Protein AF-0000000081813069 (afdb_homodimer)

Organism: Hyalella azteca (NCBI:txid294128)

pLDDT: mean 90.03, std 10.93, range [48.56, 98.69]

Solvent-accessible surface area (backbone atoms only — not comparable to full-atom values): 11372 Å² total; per-residue (Å²): 112,67,66,60,51,57,44,68,69,38,82,51,37,44,74,77,51,82,71,56,92,45,31,42,32,30,35,56,64,80,55,93,56,35,47,63,49,43,53,52,49,51,52,54,48,46,69,69,60,81,46,82,69,45,52,37,57,58,96,89,44,49,33,40,36,40,72,50,44,37,85,74,52,47,69,62,58,56,50,48,49,49,49,52,50,51,50,52,49,53,54,52,52,53,54,54,59,67,72,100,113,68,65,60,52,54,44,67,69,38,82,51,37,43,72,77,50,84,71,56,94,44,31,42,32,31,36,56,64,80,55,91,56,34,48,62,49,44,53,51,48,50,52,55,47,47,69,68,60,83,48,82,69,47,51,36,55,58,96,88,42,48,33,39,35,40,73,49,44,36,87,75,53,47,69,61,59,57,50,50,49,48,49,52,50,52,51,53,50,52,54,50,53,52,52,53,59,66,73,100

Radius of gyration: 17.95 Å; Cα contacts (8 Å, |Δi|>4): 277; chains: 2; bounding box: 30×59×34 Å

Secondary structure (DSSP, 8-state):
-HHHHHHHH-TTEEESS--BTTEEEEEE-SSS-HHHHHHHHHHHHHHH-S---EEEEETTEEEEEEE--STTS-HHHHHHHHHHHHHHHHHHHHHHHHH-/-HHHHHHHH-TTEEESS--BTTEEEEEE-SSS-HHHHHHHHHHHHHHH-S---EEEEETTEEEEEEE---TTS-HHHHHHHHHHHHHHHHHHHHHHHHH-

Nearest PDB structures (foldseek):
  6khp-assembly1_B-2  TM=9.205E-01  e=1.537E-08  Oryza sativa Japonica Group
  2qma-assembly1_A  TM=8.536E-01  e=1.503E-06  Vibrio parahaemolyticus RIMD 2210633
  2qma-assembly1_B  TM=8.537E-01  e=2.393E-06  Vibrio parahaemolyticus RIMD 2210633
  4obv-assembly1_D  TM=8.859E-01  e=1.102E-05  Mediterraneibacter gnavus ATCC 29149
  5o5c-assembly1_B  TM=8.748E-01  e=3.261E-04  Erwinia amylovora CFBP1430

InterPro domains:
  IPR010977 Aromatic-L-amino-acid decarboxylase [PTHR11999] (1-95)
  IPR015422 Pyridoxal phosphate-dependent transferase, small domain [G3DSA:3.90.1150.10] (1-100)
  IPR015424 Pyridoxal phosphate-dependent transferase [SSF53383] (1-88)

Structure (mmCIF, N/CA/C/O backbone):
data_AF-0000000081813069-model_v1
#
loop_
_entity.id
_entity.type
_entity.pdbx_description
1 polymer 'Aromatic-L-amino-acid decarboxylase'
#
loop_
_atom_site.group_PDB
_atom_site.id
_atom_site.type_symbol
_atom_site.label_atom_id
_atom_site.label_alt_id
_atom_site.label_comp_id
_atom_site.label_asym_id
_atom_site.label_entity_id
_atom_site.label_seq_id
_atom_site.pdbx_PDB_ins_code
_atom_site.Cartn_x
_atom_site.Cartn_y
_atom_site.Cartn_z
_atom_site.occupancy
_atom_site.B_iso_or_equiv
_atom_site.auth_seq_id
_atom_site.auth_comp_id
_atom_site.auth_asym_id
_atom_site.auth_atom_id
_atom_site.pdbx_PDB_model_num
ATOM 1 N N . GLN A 1 1 ? 11.008 -5.418 8.453 1 61.5 1 GLN A N 1
ATOM 2 C CA . GLN A 1 1 ? 11.914 -6.559 8.469 1 61.5 1 GLN A CA 1
ATOM 3 C C . GLN A 1 1 ? 11.156 -7.863 8.688 1 61.5 1 GLN A C 1
ATOM 5 O O . GLN A 1 1 ? 11.383 -8.852 7.98 1 61.5 1 GLN A O 1
ATOM 10 N N . GLN A 1 2 ? 10.062 -7.805 9.375 1 81.5 2 GLN A N 1
ATOM 11 C CA . GLN A 1 2 ? 9.438 -9.055 9.797 1 81.5 2 GLN A CA 1
ATOM 12 C C . GLN A 1 2 ? 8.648 -9.688 8.656 1 81.5 2 GLN A C 1
ATOM 14 O O . GLN A 1 2 ? 8.781 -10.883 8.391 1 81.5 2 GLN A O 1
ATOM 19 N N . PHE A 1 3 ? 7.977 -8.922 7.789 1 91.75 3 PHE A N 1
ATOM 20 C CA . PHE A 1 3 ? 7.164 -9.5 6.723 1 91.75 3 PHE A CA 1
ATOM 21 C C . PHE A 1 3 ? 8.047 -10.086 5.629 1 91.75 3 PHE A C 1
ATOM 23 O O . PHE A 1 3 ? 7.789 -11.188 5.141 1 91.75 3 PHE A O 1
ATOM 30 N N . GLU A 1 4 ? 9.047 -9.391 5.332 1 93.44 4 GLU A N 1
ATOM 31 C CA . GLU A 1 4 ? 10.023 -9.859 4.352 1 93.44 4 GLU A CA 1
ATOM 32 C C . GLU A 1 4 ? 10.578 -11.227 4.742 1 93.44 4 GLU A C 1
ATOM 34 O O . GLU A 1 4 ? 10.734 -12.109 3.889 1 93.44 4 GLU A O 1
ATOM 39 N N . ALA A 1 5 ? 10.922 -11.375 5.953 1 93.19 5 ALA A N 1
ATOM 40 C CA . ALA A 1 5 ? 11.477 -12.633 6.453 1 93.19 5 ALA A CA 1
ATOM 41 C C . ALA A 1 5 ? 10.477 -13.773 6.301 1 93.19 5 ALA A C 1
ATOM 43 O O . ALA A 1 5 ? 10.852 -14.906 5.996 1 93.19 5 ALA A O 1
ATOM 44 N N . LEU A 1 6 ? 9.227 -13.484 6.523 1 94.31 6 LEU A N 1
ATOM 45 C CA . LEU A 1 6 ? 8.18 -14.492 6.367 1 94.31 6 LEU A CA 1
ATOM 46 C C . LEU A 1 6 ? 8.07 -14.945 4.918 1 94.31 6 LEU A C 1
ATOM 48 O O . LEU A 1 6 ? 7.938 -16.141 4.645 1 94.31 6 LEU A O 1
ATOM 52 N N . VAL A 1 7 ? 8.141 -14.055 4.008 1 96.88 7 VAL A N 1
ATOM 53 C CA . VAL A 1 7 ? 8.078 -14.383 2.588 1 96.88 7 VAL A CA 1
ATOM 54 C C . VAL A 1 7 ? 9.258 -15.281 2.219 1 96.88 7 VAL A C 1
ATOM 56 O O . VAL A 1 7 ? 9.078 -16.297 1.534 1 96.88 7 VAL A O 1
ATOM 59 N N . ARG A 1 8 ? 10.398 -14.945 2.719 1 96.75 8 ARG A N 1
ATOM 60 C CA . ARG A 1 8 ? 11.609 -15.68 2.389 1 96.75 8 ARG A CA 1
ATOM 61 C C . ARG A 1 8 ? 11.57 -17.094 2.955 1 96.75 8 ARG A C 1
ATOM 63 O O . ARG A 1 8 ? 12.133 -18.031 2.367 1 96.75 8 ARG A O 1
ATOM 70 N N . LYS A 1 9 ? 10.898 -17.25 3.969 1 96.81 9 LYS A N 1
ATOM 71 C CA . LYS A 1 9 ? 10.844 -18.531 4.656 1 96.81 9 LYS A CA 1
ATOM 72 C C . LYS A 1 9 ? 9.945 -19.516 3.914 1 96.81 9 LYS A C 1
ATOM 74 O O . LYS A 1 9 ? 10.062 -20.734 4.094 1 96.81 9 LYS A O 1
ATOM 79 N N . ASP A 1 10 ? 9.023 -19.062 3.191 1 97.88 10 ASP A N 1
ATOM 80 C CA . ASP A 1 10 ? 8.109 -19.922 2.443 1 97.88 10 ASP A CA 1
ATOM 81 C C . ASP A 1 10 ? 8.594 -20.109 1.008 1 97.88 10 ASP A C 1
ATOM 83 O O . ASP A 1 10 ? 8.547 -19.188 0.2 1 97.88 10 ASP A O 1
ATOM 87 N N . PRO A 1 11 ? 9.07 -21.312 0.668 1 97.62 11 PRO A N 1
ATOM 88 C CA . PRO A 1 11 ? 9.695 -21.562 -0.631 1 97.62 11 PRO A CA 1
ATOM 89 C C . PRO A 1 11 ? 8.727 -21.391 -1.799 1 97.62 11 PRO A C 1
ATOM 91 O O . PRO A 1 11 ? 9.156 -21.344 -2.957 1 97.62 11 PRO A O 1
ATOM 94 N N . ARG A 1 12 ? 7.43 -21.328 -1.627 1 98.06 12 ARG A N 1
ATOM 95 C CA . ARG A 1 12 ? 6.453 -21.125 -2.691 1 98.06 12 ARG A CA 1
ATOM 96 C C . ARG A 1 12 ? 6.504 -19.688 -3.213 1 98.06 12 ARG A C 1
ATOM 98 O O . ARG A 1 12 ? 6.027 -19.406 -4.316 1 98.06 12 ARG A O 1
ATOM 105 N N . PHE A 1 13 ? 7.059 -18.797 -2.336 1 98.69 13 PHE A N 1
ATOM 106 C CA . PHE A 1 13 ? 7.059 -17.359 -2.645 1 98.69 13 PHE A CA 1
ATOM 107 C C . PHE A 1 13 ? 8.469 -16.891 -2.982 1 98.69 13 PHE A C 1
ATOM 109 O O . PHE A 1 13 ? 9.453 -17.547 -2.648 1 98.69 13 PHE A O 1
ATOM 116 N N . GLU A 1 14 ? 8.594 -15.75 -3.664 1 98.31 14 GLU A N 1
ATOM 117 C CA . GLU A 1 14 ? 9.844 -15.031 -3.854 1 98.31 14 GLU A CA 1
ATOM 118 C C . GLU A 1 14 ? 9.641 -13.523 -3.74 1 98.31 14 GLU A C 1
ATOM 120 O O . GLU A 1 14 ? 8.555 -13.016 -4.031 1 98.31 14 GLU A O 1
ATOM 125 N N . LEU A 1 15 ? 10.68 -12.859 -3.311 1 97.81 15 LEU A N 1
ATOM 126 C CA . LEU A 1 15 ? 10.727 -11.406 -3.393 1 97.81 15 LEU A CA 1
ATOM 127 C C . LEU A 1 15 ? 11.086 -10.953 -4.805 1 97.81 15 LEU A C 1
ATOM 129 O O . LEU A 1 15 ? 12.023 -11.477 -5.41 1 97.81 15 LEU A O 1
ATOM 133 N N . VAL A 1 16 ? 10.32 -10.016 -5.32 1 96.75 16 VAL A N 1
ATOM 134 C CA . VAL A 1 16 ? 10.531 -9.578 -6.699 1 96.75 16 VAL A CA 1
ATOM 135 C C . VAL A 1 16 ? 11.453 -8.359 -6.715 1 96.75 16 VAL A C 1
ATOM 137 O O . VAL A 1 16 ? 12.172 -8.133 -7.691 1 96.75 16 VAL A O 1
ATOM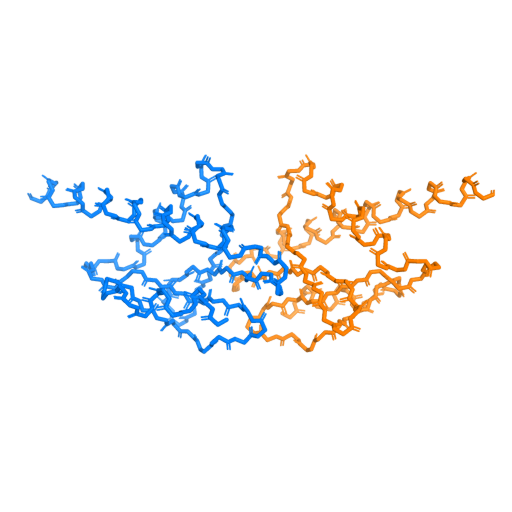 140 N N . CYS A 1 17 ? 11.438 -7.508 -5.648 1 94.25 17 CYS A N 1
ATOM 141 C CA . CYS A 1 17 ? 12.289 -6.336 -5.484 1 94.25 17 CYS A CA 1
ATOM 142 C C . CYS A 1 17 ? 12.812 -6.234 -4.055 1 94.25 17 CYS A C 1
ATOM 144 O O . CYS A 1 17 ? 12.25 -6.848 -3.143 1 94.25 17 CYS A O 1
ATOM 146 N N . PRO A 1 18 ? 14.008 -5.578 -3.9 1 93.31 18 PRO A N 1
ATOM 147 C CA . PRO A 1 18 ? 14.43 -5.336 -2.52 1 93.31 18 PRO A CA 1
ATOM 148 C C . PRO A 1 18 ? 13.391 -4.555 -1.717 1 93.31 18 PRO A C 1
ATOM 150 O O . PRO A 1 18 ? 12.688 -3.705 -2.27 1 93.31 18 PRO A O 1
ATOM 153 N N . THR A 1 19 ? 13.297 -4.871 -0.425 1 93.56 19 THR A N 1
ATOM 154 C CA . THR A 1 19 ? 12.367 -4.172 0.457 1 93.56 19 THR A CA 1
ATOM 155 C C . THR A 1 19 ? 12.914 -2.797 0.833 1 93.56 19 THR A C 1
ATOM 157 O O . THR A 1 19 ? 14 -2.686 1.403 1 93.56 19 THR A O 1
ATOM 160 N N . VAL A 1 20 ? 12.211 -1.754 0.427 1 91.06 20 VAL A N 1
ATOM 161 C CA . VAL A 1 20 ? 12.555 -0.374 0.753 1 91.06 20 VAL A CA 1
ATOM 162 C C . VAL A 1 20 ? 11.383 0.3 1.456 1 91.06 20 VAL A C 1
ATOM 164 O O . VAL A 1 20 ? 10.234 0.202 1.002 1 91.06 20 VAL A O 1
ATOM 167 N N . LEU A 1 21 ? 11.609 0.991 2.629 1 90 21 LEU A N 1
ATOM 168 C CA . LEU A 1 21 ? 10.609 1.729 3.391 1 90 21 LEU A CA 1
ATOM 169 C C . LEU A 1 21 ? 9.438 0.827 3.768 1 90 21 LEU A C 1
ATOM 171 O O . LEU A 1 21 ? 8.289 1.261 3.748 1 90 21 LEU A O 1
ATOM 175 N N . GLY A 1 22 ? 9.742 -0.454 3.922 1 90.44 22 GLY A N 1
ATOM 176 C CA . GLY A 1 22 ? 8.727 -1.389 4.383 1 90.44 22 GLY A CA 1
ATOM 177 C C . GLY A 1 22 ? 7.805 -1.863 3.275 1 90.44 22 GLY A C 1
ATOM 178 O O . GLY A 1 22 ? 6.816 -2.551 3.537 1 90.44 22 GLY A O 1
ATOM 179 N N . LEU A 1 23 ? 8.039 -1.502 2.072 1 93.81 23 LEU A N 1
ATOM 180 C CA . LEU A 1 23 ? 7.277 -2.025 0.946 1 93.81 23 LEU A CA 1
ATOM 181 C C . LEU A 1 23 ? 7.809 -3.391 0.52 1 93.81 23 LEU A C 1
ATOM 183 O O . LEU A 1 23 ? 8.945 -3.506 0.061 1 93.81 23 LEU A O 1
ATOM 187 N N . VAL A 1 24 ? 7 -4.383 0.681 1 94.94 24 VAL A N 1
ATOM 188 C CA . VAL A 1 24 ? 7.395 -5.738 0.309 1 94.94 24 VAL A CA 1
ATOM 189 C C . VAL A 1 24 ? 6.715 -6.133 -1.002 1 94.94 24 VAL A C 1
ATOM 191 O O . VAL A 1 24 ? 5.492 -6.051 -1.124 1 94.94 24 VAL A O 1
ATOM 194 N N . CYS A 1 25 ? 7.5 -6.484 -1.987 1 96.25 25 CYS A N 1
ATOM 195 C CA . CYS A 1 25 ? 7.039 -6.945 -3.293 1 96.25 25 CYS A CA 1
ATOM 196 C C . CYS A 1 25 ? 7.305 -8.438 -3.475 1 96.25 25 CYS A C 1
ATOM 198 O O . CYS A 1 25 ? 8.461 -8.867 -3.447 1 96.25 25 CYS A O 1
ATOM 200 N N . PHE A 1 26 ? 6.281 -9.211 -3.717 1 98.19 26 PHE A N 1
ATOM 201 C CA . PHE A 1 26 ? 6.457 -10.656 -3.711 1 98.19 26 PHE A CA 1
ATOM 202 C C . PHE A 1 26 ? 5.434 -11.328 -4.617 1 98.19 26 PHE A C 1
ATOM 204 O O . PHE A 1 26 ? 4.473 -10.695 -5.059 1 98.19 26 PHE A O 1
ATOM 211 N N . ARG A 1 27 ? 5.688 -12.594 -4.957 1 98.5 27 ARG A N 1
ATOM 212 C CA . ARG A 1 27 ? 4.754 -13.398 -5.738 1 98.5 27 ARG A CA 1
ATOM 213 C C . ARG A 1 27 ? 4.957 -14.883 -5.469 1 98.5 27 ARG A C 1
ATOM 215 O O . ARG A 1 27 ? 5.984 -15.289 -4.918 1 98.5 27 ARG A O 1
ATOM 222 N N . VAL A 1 28 ? 3.904 -15.594 -5.781 1 98.69 28 VAL A N 1
ATOM 223 C CA . VAL A 1 28 ? 4.02 -17.047 -5.801 1 98.69 28 VAL A CA 1
ATOM 224 C C . VAL A 1 28 ? 4.777 -17.5 -7.051 1 98.69 28 VAL A C 1
ATOM 226 O O . VAL A 1 28 ? 4.488 -17.031 -8.156 1 98.69 28 VAL A O 1
ATOM 229 N N . LYS A 1 29 ? 5.758 -18.438 -6.941 1 97.12 29 LYS A N 1
ATOM 230 C CA . LYS A 1 29 ? 6.621 -18.781 -8.07 1 97.12 29 LYS A CA 1
ATOM 231 C C . LYS A 1 29 ? 6.562 -20.281 -8.367 1 97.12 29 LYS A C 1
ATOM 233 O O . LYS A 1 29 ? 7.281 -20.766 -9.242 1 97.12 29 LYS A O 1
ATOM 238 N N . VAL A 1 30 ? 5.812 -21.062 -7.754 1 92.88 30 VAL A N 1
ATOM 239 C CA . VAL A 1 30 ? 5.883 -22.516 -7.863 1 92.88 30 VAL A CA 1
ATOM 240 C C . VAL A 1 30 ? 4.77 -23.016 -8.773 1 92.88 30 VAL A C 1
ATOM 242 O O . VAL A 1 30 ? 4.289 -24.141 -8.617 1 92.88 30 VAL A O 1
ATOM 245 N N . VAL A 1 31 ? 4.258 -22.234 -9.68 1 93.06 31 VAL A N 1
ATOM 246 C CA . VAL A 1 31 ? 3.154 -22.609 -10.562 1 93.06 31 VAL A CA 1
ATOM 247 C C . VAL A 1 31 ? 3.551 -22.359 -12.016 1 93.06 31 VAL A C 1
ATOM 249 O O . VAL A 1 31 ? 4.543 -21.672 -12.289 1 93.06 31 VAL A O 1
ATOM 252 N N . ARG A 1 32 ? 2.832 -22.969 -12.922 1 91.5 32 ARG A N 1
ATOM 253 C CA . ARG A 1 32 ? 3.137 -22.859 -14.344 1 91.5 32 ARG A CA 1
ATOM 254 C C . ARG A 1 32 ? 2.938 -21.438 -14.836 1 91.5 32 ARG A C 1
ATOM 256 O O . ARG A 1 32 ? 3.842 -20.844 -15.43 1 91.5 32 ARG A O 1
ATOM 263 N N . ASP A 1 33 ? 1.791 -20.844 -14.641 1 96.12 33 ASP A N 1
ATOM 264 C CA . ASP A 1 33 ? 1.489 -19.453 -14.992 1 96.12 33 ASP A CA 1
ATOM 265 C C . ASP A 1 33 ? 1.448 -18.562 -13.758 1 96.12 33 ASP A C 1
ATOM 267 O O . ASP A 1 33 ? 0.38 -18.328 -13.188 1 96.12 33 ASP A O 1
ATOM 271 N N . GLU A 1 34 ? 2.627 -18.047 -13.508 1 97.56 34 GLU A N 1
ATOM 272 C CA . GLU A 1 34 ? 2.789 -17.266 -12.273 1 97.56 34 GLU A CA 1
ATOM 273 C C . GLU A 1 34 ? 1.963 -15.992 -12.312 1 97.56 34 GLU A C 1
ATOM 275 O O . GLU A 1 34 ? 1.348 -15.609 -11.312 1 97.56 34 GLU A O 1
ATOM 280 N N . ASN A 1 35 ? 1.935 -15.32 -13.422 1 97.38 35 ASN A N 1
ATOM 281 C CA . ASN A 1 35 ? 1.168 -14.086 -13.523 1 97.38 35 ASN A CA 1
ATOM 282 C C . ASN A 1 35 ? -0.321 -14.328 -13.297 1 97.38 35 ASN A C 1
ATOM 284 O O . ASN A 1 35 ? -0.957 -13.617 -12.516 1 97.38 35 ASN A O 1
ATOM 288 N N . ALA A 1 36 ? -0.865 -15.312 -13.938 1 97.06 36 ALA A N 1
ATOM 289 C CA . ALA A 1 36 ? -2.285 -15.625 -13.797 1 97.06 36 ALA A CA 1
ATOM 290 C C . ALA A 1 36 ? -2.621 -16.031 -12.367 1 97.06 36 ALA A C 1
ATOM 292 O O . ALA A 1 36 ? -3.648 -15.617 -11.82 1 97.06 36 ALA A O 1
ATOM 293 N N . PHE A 1 37 ? -1.786 -16.844 -11.797 1 98.06 37 PHE A N 1
ATOM 294 C CA . PHE A 1 37 ? -2.035 -17.297 -10.43 1 98.06 37 PHE A CA 1
ATOM 295 C C . PHE A 1 37 ? -2.049 -16.109 -9.469 1 98.06 37 PHE A C 1
ATOM 297 O O . PHE A 1 37 ? -2.963 -15.984 -8.648 1 98.06 37 PHE A O 1
ATOM 304 N N . ASN A 1 38 ? -1.05 -15.297 -9.508 1 98.12 38 ASN A N 1
ATOM 305 C CA . ASN A 1 38 ? -0.94 -14.18 -8.586 1 98.12 38 ASN A CA 1
ATOM 306 C C . ASN A 1 38 ? -2.057 -13.164 -8.797 1 98.12 38 ASN A C 1
ATOM 308 O O . ASN A 1 38 ? -2.506 -12.516 -7.852 1 98.12 38 ASN A O 1
ATOM 312 N N . LYS A 1 39 ? -2.525 -12.992 -10.008 1 96.5 39 LYS A N 1
ATOM 313 C CA . LYS A 1 39 ? -3.701 -12.172 -10.266 1 96.5 39 LYS A CA 1
ATOM 314 C C . LYS A 1 39 ? -4.926 -12.711 -9.531 1 96.5 39 LYS A C 1
ATOM 316 O O . LYS A 1 39 ? -5.648 -11.953 -8.883 1 96.5 39 LYS A O 1
ATOM 321 N N . ARG A 1 40 ? -5.145 -13.977 -9.625 1 97.06 40 ARG A N 1
ATOM 322 C CA . ARG A 1 40 ? -6.27 -14.602 -8.938 1 97.06 40 ARG A CA 1
ATOM 323 C C . ARG A 1 40 ? -6.098 -14.523 -7.43 1 97.06 40 ARG A C 1
ATOM 325 O O . ARG A 1 40 ? -7.07 -14.328 -6.699 1 97.06 40 ARG A O 1
ATOM 332 N N . LEU A 1 41 ? -4.867 -14.766 -7.008 1 97.75 41 LEU A N 1
ATOM 333 C CA . LEU A 1 41 ? -4.574 -14.68 -5.582 1 97.75 41 LEU A CA 1
ATOM 334 C C . LEU A 1 41 ? -4.957 -13.312 -5.027 1 97.75 41 LEU A C 1
ATOM 336 O O . LEU A 1 41 ? -5.609 -13.219 -3.986 1 97.75 41 LEU A O 1
ATOM 340 N N . LEU A 1 42 ? -4.559 -12.242 -5.711 1 95.88 42 LEU A N 1
ATOM 341 C CA . LEU A 1 42 ? -4.906 -10.883 -5.293 1 95.88 42 LEU A CA 1
ATOM 342 C C . LEU A 1 42 ? -6.418 -10.711 -5.207 1 95.88 42 LEU A C 1
ATOM 344 O O . LEU A 1 42 ? -6.93 -10.156 -4.234 1 95.88 42 LEU A O 1
ATOM 348 N N . GLN A 1 43 ? -7.074 -11.156 -6.207 1 95.31 43 GLN A N 1
ATOM 349 C CA . GLN A 1 43 ? -8.531 -11.039 -6.242 1 95.31 43 GLN A CA 1
ATOM 350 C C . GLN A 1 43 ? -9.164 -11.727 -5.039 1 95.31 43 GLN A C 1
ATOM 352 O O . GLN A 1 43 ? -10.062 -11.172 -4.402 1 95.31 43 GLN A O 1
ATOM 357 N N . ARG A 1 44 ? -8.75 -12.867 -4.797 1 95.81 44 ARG A N 1
ATOM 358 C CA . ARG A 1 44 ? -9.305 -13.633 -3.686 1 95.81 44 ARG A CA 1
ATOM 359 C C . ARG A 1 44 ? -8.992 -12.961 -2.35 1 95.81 44 ARG A C 1
ATOM 361 O O . ARG A 1 44 ? -9.859 -12.859 -1.483 1 95.81 44 ARG A O 1
ATOM 368 N N . LEU A 1 45 ? -7.766 -12.539 -2.146 1 94.81 45 LEU A N 1
ATOM 369 C CA . LEU A 1 45 ? -7.348 -11.891 -0.907 1 94.81 45 LEU A CA 1
ATOM 370 C C . LEU A 1 45 ? -8.148 -10.617 -0.657 1 94.81 45 LEU A C 1
ATOM 372 O O . LEU A 1 45 ? -8.578 -10.359 0.47 1 94.81 45 LEU A O 1
ATOM 376 N N . ASN A 1 46 ? -8.375 -9.781 -1.722 1 89.44 46 ASN A N 1
ATOM 377 C CA . ASN A 1 46 ? -9.07 -8.508 -1.584 1 89.44 46 ASN A CA 1
ATOM 378 C C . ASN A 1 46 ? -10.578 -8.695 -1.425 1 89.44 46 ASN A C 1
ATOM 380 O O . ASN A 1 46 ? -11.25 -7.863 -0.82 1 89.44 46 ASN A O 1
ATOM 384 N N . LYS A 1 47 ? -11.109 -9.711 -1.891 1 88.81 47 LYS A N 1
ATOM 385 C CA . LYS A 1 47 ? -12.523 -10.023 -1.73 1 88.81 47 LYS A CA 1
ATOM 386 C C . LYS A 1 47 ? -12.852 -10.383 -0.284 1 88.81 47 LYS A C 1
ATOM 388 O O . LYS A 1 47 ? -13.922 -10.047 0.221 1 88.81 47 LYS A O 1
ATOM 393 N N . ASP A 1 48 ? -11.961 -11.023 0.324 1 82.62 48 ASP A N 1
ATOM 394 C CA . ASP A 1 48 ? -12.164 -11.438 1.708 1 82.62 48 ASP A CA 1
ATOM 395 C C . ASP A 1 48 ? -12.156 -10.234 2.65 1 82.62 48 ASP A C 1
ATOM 397 O O . ASP A 1 48 ? -12.719 -10.289 3.744 1 82.62 48 ASP A O 1
ATOM 401 N N . GLY A 1 49 ? -11.508 -9.203 2.307 1 76.56 49 GLY A N 1
ATOM 402 C CA . GLY A 1 49 ? -11.625 -7.914 2.975 1 76.56 49 GLY A CA 1
ATOM 403 C C . GLY A 1 49 ? -10.75 -7.801 4.207 1 76.56 49 GLY A C 1
ATOM 404 O O . GLY A 1 49 ? -10.688 -6.742 4.84 1 76.56 49 GLY A O 1
ATOM 405 N N . ASP A 1 50 ? -10.031 -8.844 4.609 1 80.06 50 ASP A N 1
ATOM 406 C CA . ASP A 1 50 ? -9.227 -8.828 5.828 1 80.06 50 ASP A CA 1
ATOM 407 C C . ASP A 1 50 ? -7.941 -8.031 5.629 1 80.06 50 ASP A C 1
ATOM 409 O O . ASP A 1 50 ? -7.438 -7.406 6.566 1 80.06 50 ASP A O 1
ATOM 413 N N . ILE A 1 51 ? -7.43 -8.141 4.391 1 85.94 51 ILE A N 1
ATOM 414 C CA . ILE A 1 51 ? -6.207 -7.406 4.059 1 85.94 51 ILE A CA 1
ATOM 415 C C . ILE A 1 51 ? -6.359 -6.742 2.691 1 85.94 51 ILE A C 1
ATOM 417 O O . ILE A 1 51 ? -7.211 -7.141 1.891 1 85.94 51 ILE A O 1
ATOM 421 N N . HIS A 1 52 ? -5.668 -5.652 2.535 1 83.94 52 HIS A N 1
ATOM 422 C CA . HIS A 1 52 ? -5.66 -4.977 1.241 1 83.94 52 HIS A CA 1
ATOM 423 C C . HIS A 1 52 ? -4.258 -4.949 0.644 1 83.94 52 HIS A C 1
ATOM 425 O O . HIS A 1 52 ? -3.311 -4.5 1.293 1 83.94 52 HIS A O 1
ATOM 431 N N . LEU A 1 53 ? -4.145 -5.543 -0.489 1 91.5 53 LEU A N 1
ATOM 432 C CA . LEU A 1 53 ? -2.898 -5.535 -1.244 1 91.5 53 LEU A CA 1
ATOM 433 C C . LEU A 1 53 ? -3.088 -4.867 -2.602 1 91.5 53 LEU A C 1
ATOM 435 O O . LEU A 1 53 ? -4.211 -4.766 -3.098 1 91.5 53 LEU A O 1
ATOM 439 N N . VAL A 1 54 ? -2.018 -4.379 -3.139 1 89.38 54 VAL A N 1
ATOM 440 C CA . VAL A 1 54 ? -2.035 -3.871 -4.508 1 89.38 54 VAL A CA 1
ATOM 441 C C . VAL A 1 54 ? -1.049 -4.66 -5.363 1 89.38 54 VAL A C 1
ATOM 443 O O . VAL A 1 54 ? -0.214 -5.402 -4.836 1 89.38 54 VAL A O 1
ATOM 446 N N . ALA A 1 55 ? -1.232 -4.633 -6.613 1 93.31 55 ALA A N 1
ATOM 447 C CA . ALA A 1 55 ? -0.329 -5.32 -7.531 1 93.31 55 ALA A CA 1
ATOM 448 C C . ALA A 1 55 ? 0.415 -4.328 -8.422 1 93.31 55 ALA A C 1
ATOM 450 O O . ALA A 1 55 ? 0.063 -3.146 -8.469 1 93.31 55 ALA A O 1
ATOM 451 N N . SER A 1 56 ? 1.513 -4.848 -8.961 1 91.5 56 SER A N 1
ATOM 452 C CA . SER A 1 56 ? 2.234 -4.16 -10.031 1 91.5 56 SER A CA 1
ATOM 453 C C . SER A 1 56 ? 2.752 -5.145 -11.07 1 91.5 56 SER A C 1
ATOM 455 O O . SER A 1 56 ? 2.721 -6.359 -10.859 1 91.5 56 SER A O 1
ATOM 457 N N . GLU A 1 57 ? 2.984 -4.609 -12.234 1 92.06 57 GLU A N 1
ATOM 458 C CA . GLU A 1 57 ? 3.607 -5.398 -13.297 1 92.06 57 GLU A CA 1
ATOM 459 C C . GLU A 1 57 ? 4.809 -4.672 -13.898 1 92.06 57 GLU A C 1
ATOM 461 O O . GLU A 1 57 ? 4.699 -3.512 -14.297 1 92.06 57 GLU A O 1
ATOM 466 N N . ALA A 1 58 ? 5.945 -5.359 -13.82 1 88.19 58 ALA A N 1
ATOM 467 C CA . ALA A 1 58 ? 7.176 -4.828 -14.391 1 88.19 58 ALA A CA 1
ATOM 468 C C . ALA A 1 58 ? 7.898 -5.887 -15.219 1 88.19 58 ALA A C 1
ATOM 470 O O . ALA A 1 58 ? 8.141 -6.996 -14.742 1 88.19 58 ALA A O 1
ATOM 471 N N . ARG A 1 59 ? 8.18 -5.496 -16.5 1 90.56 59 ARG A N 1
ATOM 472 C CA . ARG A 1 59 ? 8.898 -6.387 -17.406 1 90.56 59 ARG A CA 1
ATOM 473 C C . ARG A 1 59 ? 8.188 -7.727 -17.531 1 90.56 59 ARG A C 1
ATOM 475 O O . ARG A 1 59 ? 8.812 -8.781 -17.438 1 90.56 59 ARG A O 1
ATOM 482 N N . GLY A 1 60 ? 6.867 -7.664 -17.562 1 92.19 60 GLY A N 1
ATOM 483 C CA . GLY A 1 60 ? 6.051 -8.844 -17.781 1 92.19 60 GLY A CA 1
ATOM 484 C C . GLY A 1 60 ? 5.848 -9.672 -16.516 1 92.19 60 GLY A C 1
ATOM 485 O O . GLY A 1 60 ? 5.211 -10.727 -16.562 1 92.19 60 GLY A O 1
ATOM 486 N N . VAL A 1 61 ? 6.371 -9.227 -15.398 1 94.56 61 VAL A N 1
ATOM 487 C CA . VAL A 1 61 ? 6.25 -9.969 -14.148 1 94.56 61 VAL A CA 1
ATOM 488 C C . VAL A 1 61 ? 5.191 -9.312 -13.266 1 94.56 61 VAL A C 1
ATOM 490 O O . VAL A 1 61 ? 5.316 -8.141 -12.898 1 94.56 61 VAL A O 1
ATOM 493 N N . TYR A 1 62 ? 4.082 -10.062 -12.977 1 95.81 62 TYR A N 1
ATOM 494 C CA . TYR A 1 62 ? 3.014 -9.625 -12.086 1 95.81 62 TYR A CA 1
ATOM 495 C C . TYR A 1 62 ? 3.32 -10 -10.641 1 95.81 62 TYR A C 1
ATOM 497 O O . TYR A 1 62 ? 3.664 -11.148 -10.352 1 95.81 62 TYR A O 1
ATOM 505 N N . PHE A 1 63 ? 3.236 -9.039 -9.711 1 96.81 63 PHE A N 1
ATOM 506 C CA . PHE A 1 63 ? 3.566 -9.32 -8.32 1 96.81 63 PHE A CA 1
ATOM 507 C C . PHE A 1 63 ? 2.719 -8.477 -7.375 1 96.81 63 PHE A C 1
ATOM 509 O O . PHE A 1 63 ? 2.094 -7.504 -7.801 1 96.81 63 PHE A O 1
ATOM 516 N N . LEU A 1 64 ? 2.607 -8.922 -6.113 1 96.19 64 LEU A N 1
ATOM 517 C CA . LEU A 1 64 ? 1.825 -8.281 -5.062 1 96.19 64 LEU A CA 1
ATOM 518 C C . LEU A 1 64 ? 2.689 -7.328 -4.246 1 96.19 64 LEU A C 1
ATOM 520 O O . LEU A 1 64 ? 3.891 -7.559 -4.078 1 96.19 64 LEU A O 1
ATOM 524 N N . ARG A 1 65 ? 2.059 -6.316 -3.797 1 94.12 65 ARG A N 1
ATOM 525 C CA . ARG A 1 65 ? 2.752 -5.316 -2.99 1 94.12 65 ARG A CA 1
ATOM 526 C C . ARG A 1 65 ? 1.999 -5.039 -1.694 1 94.12 65 ARG A C 1
ATOM 528 O O . ARG A 1 65 ? 0.773 -4.906 -1.698 1 94.12 65 ARG A O 1
ATOM 535 N N . VAL A 1 66 ? 2.754 -4.922 -0.611 1 93.12 66 VAL A N 1
ATOM 536 C CA . VAL A 1 66 ? 2.18 -4.539 0.674 1 93.12 66 VAL A CA 1
ATOM 537 C C . VAL A 1 66 ? 3.117 -3.568 1.391 1 93.12 66 VAL A C 1
ATOM 539 O O . VAL A 1 66 ? 4.324 -3.811 1.474 1 93.12 66 VAL A O 1
ATOM 542 N N . ALA A 1 67 ? 2.598 -2.43 1.684 1 90.62 67 ALA A N 1
ATOM 543 C CA . ALA A 1 67 ? 3.346 -1.494 2.52 1 90.62 67 ALA A CA 1
ATOM 544 C C . ALA A 1 67 ? 3.164 -1.814 4 1 90.62 67 ALA A C 1
ATOM 546 O O . ALA A 1 67 ? 2.08 -1.615 4.555 1 90.62 67 ALA A O 1
ATOM 547 N N . VAL A 1 68 ? 4.199 -2.367 4.602 1 84.5 68 VAL A N 1
ATOM 548 C CA . VAL A 1 68 ? 4.125 -2.756 6.004 1 84.5 68 VAL A CA 1
ATOM 549 C C . VAL A 1 68 ? 4.48 -1.564 6.891 1 84.5 68 VAL A C 1
ATOM 551 O O . VAL A 1 68 ? 5.477 -0.878 6.648 1 84.5 68 VAL A O 1
ATOM 554 N N . CYS A 1 69 ? 3.447 -1.101 7.598 1 69.56 69 CYS A N 1
ATOM 555 C CA . CYS A 1 69 ? 3.498 0.079 8.453 1 69.56 69 CYS A CA 1
ATOM 556 C C . CYS A 1 69 ? 4.586 -0.062 9.516 1 69.56 69 CYS A C 1
ATOM 558 O O . CYS A 1 69 ? 5.008 -1.175 9.828 1 69.56 69 CYS A O 1
ATOM 560 N N . SER A 1 70 ? 5.258 1.168 9.82 1 57.38 70 SER A N 1
ATOM 561 C CA . SER A 1 70 ? 6.316 1.237 10.828 1 57.38 70 SER A CA 1
ATOM 562 C C . SER A 1 70 ? 6.012 0.333 12.016 1 57.38 70 SER A C 1
ATOM 564 O O . SER A 1 70 ? 4.918 -0.227 12.109 1 57.38 70 SER A O 1
ATOM 566 N N . ARG A 1 71 ? 6.867 0.441 12.992 1 48.75 71 ARG A N 1
ATOM 567 C CA . ARG A 1 71 ? 7.078 -0.286 14.242 1 48.75 71 ARG A CA 1
ATOM 568 C C . ARG A 1 71 ? 5.758 -0.565 14.945 1 48.75 71 ARG A C 1
ATOM 570 O O . ARG A 1 71 ? 5.668 -1.469 15.781 1 48.75 71 ARG A O 1
ATOM 577 N N . PHE A 1 72 ? 4.805 0.354 14.664 1 48.78 72 PHE A N 1
ATOM 578 C CA . PHE A 1 72 ? 3.664 0.117 15.547 1 48.78 72 PHE A CA 1
ATOM 579 C C . PHE A 1 72 ? 2.666 -0.831 14.891 1 48.78 72 PHE A C 1
ATOM 581 O O . PHE A 1 72 ? 1.62 -1.134 15.469 1 48.78 72 PHE A O 1
ATOM 588 N N . THR A 1 73 ? 2.893 -1.055 13.539 1 55.91 73 THR A N 1
ATOM 589 C CA . THR A 1 73 ? 2.031 -2.17 13.172 1 55.91 73 THR A CA 1
ATOM 590 C C . THR A 1 73 ? 2.35 -3.404 14.008 1 55.91 73 THR A C 1
ATOM 592 O O . THR A 1 73 ? 3.492 -3.863 14.039 1 55.91 73 THR A O 1
ATOM 595 N N . GLU A 1 74 ? 1.437 -3.641 14.922 1 61.38 74 GLU A N 1
ATOM 596 C CA . GLU A 1 74 ? 1.629 -4.766 15.828 1 61.38 74 GLU A CA 1
ATOM 597 C C . GLU A 1 74 ? 1.984 -6.039 15.07 1 61.38 74 GLU A C 1
ATOM 599 O O . GLU A 1 74 ? 1.42 -6.312 14.008 1 61.38 74 GLU A O 1
ATOM 604 N N . SER A 1 75 ? 3.139 -6.504 15.391 1 71.75 75 SER A N 1
ATOM 605 C CA . SER A 1 75 ? 3.588 -7.812 14.93 1 71.75 75 SER A CA 1
ATOM 606 C C . SER A 1 75 ? 2.408 -8.742 14.672 1 71.75 75 SER A C 1
ATOM 608 O O . SER A 1 75 ? 2.412 -9.516 13.711 1 71.75 75 SER A O 1
ATOM 610 N N . GLU A 1 76 ? 1.382 -8.477 15.305 1 78.94 76 GLU A N 1
ATOM 611 C CA . GLU A 1 76 ? 0.226 -9.359 15.188 1 78.94 76 GLU A CA 1
ATOM 612 C C . GLU A 1 76 ? -0.521 -9.125 13.883 1 78.94 76 GLU A C 1
ATOM 614 O O . GLU A 1 76 ? -0.991 -10.078 13.25 1 78.94 76 GLU A O 1
ATOM 619 N N . ASP A 1 77 ? -0.596 -7.879 13.414 1 81.5 77 ASP A N 1
ATOM 620 C CA . ASP A 1 77 ? -1.292 -7.562 12.172 1 81.5 77 ASP A CA 1
ATOM 621 C C . ASP A 1 77 ? -0.524 -8.094 10.961 1 81.5 77 ASP A C 1
ATOM 623 O O . ASP A 1 77 ? -1.124 -8.617 10.023 1 81.5 77 ASP A O 1
ATOM 627 N N . MET A 1 78 ? 0.766 -7.984 11.086 1 85.56 78 MET A N 1
ATOM 628 C CA . MET A 1 78 ? 1.608 -8.477 10 1 85.56 78 MET A CA 1
ATOM 629 C C . MET A 1 78 ? 1.52 -9.992 9.891 1 85.56 78 MET A C 1
ATOM 631 O O . MET A 1 78 ? 1.441 -10.531 8.781 1 85.56 78 MET A O 1
ATOM 635 N N . GLU A 1 79 ? 1.564 -10.586 11.039 1 88 79 GLU A N 1
ATOM 636 C CA . GLU A 1 79 ? 1.47 -12.047 11.062 1 88 79 GLU A CA 1
ATOM 637 C C . GLU A 1 79 ? 0.111 -12.516 10.555 1 88 79 GLU A C 1
ATOM 639 O O . GLU A 1 79 ? 0.026 -13.508 9.828 1 88 79 GLU A O 1
ATOM 644 N N . PHE A 1 80 ? -0.877 -11.797 10.945 1 89.88 80 PHE A N 1
ATOM 645 C CA . PHE A 1 80 ? -2.219 -12.133 10.484 1 89.88 80 PHE A CA 1
ATOM 646 C C . PHE A 1 80 ? -2.314 -12 8.969 1 89.88 80 PHE A C 1
ATOM 648 O O . PHE A 1 80 ? -2.855 -12.883 8.297 1 89.88 80 PHE A O 1
ATOM 655 N N . ALA A 1 81 ? -1.786 -10.914 8.453 1 91.38 81 ALA A N 1
ATOM 656 C CA . ALA A 1 81 ? -1.811 -10.695 7.012 1 91.38 81 ALA A CA 1
ATOM 657 C C . ALA A 1 81 ? -1.068 -11.805 6.27 1 91.38 81 ALA A C 1
ATOM 659 O O . ALA A 1 81 ? -1.577 -12.352 5.289 1 91.38 81 ALA A O 1
ATOM 660 N N . TRP A 1 82 ? 0.069 -12.156 6.82 1 94.5 82 TRP A N 1
ATOM 661 C CA . TRP A 1 82 ? 0.865 -13.188 6.172 1 94.5 82 TRP A CA 1
ATOM 662 C C . TRP A 1 82 ? 0.157 -14.539 6.234 1 94.5 82 TRP A C 1
ATOM 664 O O . TRP A 1 82 ? 0.116 -15.273 5.246 1 94.5 82 TRP A O 1
ATOM 674 N N . ARG A 1 83 ? -0.389 -14.852 7.32 1 94.56 83 ARG A N 1
ATOM 675 C CA . ARG A 1 83 ? -1.112 -16.109 7.469 1 94.56 83 ARG A CA 1
ATOM 676 C C . ARG A 1 83 ? -2.273 -16.203 6.484 1 94.56 83 ARG A C 1
ATOM 678 O O . ARG A 1 83 ? -2.531 -17.266 5.91 1 94.56 83 ARG A O 1
ATOM 685 N N . THR A 1 84 ? -2.973 -15.148 6.367 1 96 84 THR A N 1
ATOM 686 C CA . THR A 1 84 ? -4.07 -15.086 5.406 1 96 84 THR A CA 1
ATOM 687 C C . THR A 1 84 ? -3.562 -15.367 3.992 1 96 84 THR A C 1
ATOM 689 O O . THR A 1 84 ? -4.164 -16.141 3.254 1 96 84 THR A O 1
ATOM 692 N N . ILE A 1 85 ? -2.447 -14.758 3.637 1 97.38 85 ILE A N 1
ATOM 693 C CA . ILE A 1 85 ? -1.846 -14.945 2.322 1 97.38 85 ILE A CA 1
ATOM 694 C C . ILE A 1 85 ? -1.44 -16.406 2.143 1 97.38 85 ILE A C 1
ATOM 696 O O . ILE A 1 85 ? -1.749 -17.016 1.12 1 97.38 85 ILE A O 1
ATOM 700 N N . GLU A 1 86 ? -0.804 -16.938 3.127 1 97.56 86 GLU A N 1
ATOM 701 C CA . GLU A 1 86 ? -0.335 -18.312 3.076 1 97.56 86 GLU A CA 1
ATOM 702 C C . GLU A 1 86 ? -1.501 -19.281 2.932 1 97.56 86 GLU A C 1
ATOM 704 O O . GLU A 1 86 ? -1.444 -20.219 2.121 1 97.56 86 GLU A O 1
ATOM 709 N N . ARG A 1 87 ? -2.451 -19.078 3.74 1 96.69 87 ARG A N 1
ATOM 710 C CA . ARG A 1 87 ? -3.613 -19.953 3.732 1 96.69 87 ARG A CA 1
ATOM 711 C C . ARG A 1 87 ? -4.32 -19.922 2.383 1 96.69 87 ARG A C 1
ATOM 713 O O . ARG A 1 87 ? -4.641 -20.969 1.812 1 96.69 87 ARG A O 1
ATOM 720 N N . THR A 1 88 ? -4.605 -18.766 1.924 1 97.56 88 THR A N 1
ATOM 721 C CA . THR A 1 88 ? -5.277 -18.609 0.637 1 97.56 88 THR A CA 1
ATOM 722 C C . THR A 1 88 ? -4.461 -19.266 -0.478 1 97.56 88 THR A C 1
ATOM 724 O O . THR A 1 88 ? -5.016 -19.953 -1.342 1 97.56 88 THR A O 1
ATOM 727 N N . THR A 1 89 ? -3.156 -19.047 -0.43 1 98 89 THR A N 1
ATOM 728 C CA . THR A 1 89 ? -2.264 -19.641 -1.417 1 98 89 THR A CA 1
ATOM 729 C C . THR A 1 89 ? -2.354 -21.156 -1.377 1 98 89 THR A C 1
ATOM 731 O O . THR A 1 89 ? -2.455 -21.812 -2.42 1 98 89 THR A O 1
ATOM 734 N N . SER A 1 90 ? -2.35 -21.734 -0.172 1 98 90 SER A N 1
ATOM 735 C CA . SER A 1 90 ? -2.434 -23.172 -0.008 1 98 90 SER A CA 1
ATOM 736 C C . SER A 1 90 ? -3.727 -23.734 -0.601 1 98 90 SER A C 1
ATOM 738 O O . SER A 1 90 ? -3.713 -24.734 -1.304 1 98 90 SER A O 1
ATOM 740 N N . VAL A 1 91 ? -4.801 -23.078 -0.32 1 97.19 91 VAL A N 1
ATOM 741 C CA . VAL A 1 91 ? -6.105 -23.484 -0.821 1 97.19 91 VAL A CA 1
ATOM 742 C C . VAL A 1 91 ? -6.109 -23.453 -2.348 1 97.19 91 VAL A C 1
ATOM 744 O O . VAL A 1 91 ? -6.562 -24.391 -2.998 1 97.19 91 VAL A O 1
ATOM 747 N N . MET A 1 92 ? -5.574 -22.406 -2.889 1 97.12 92 MET A N 1
ATOM 748 C CA . MET A 1 92 ? -5.59 -22.219 -4.336 1 97.12 92 MET A CA 1
ATOM 749 C C . MET A 1 92 ? -4.691 -23.25 -5.023 1 97.12 92 MET A C 1
ATOM 751 O O . MET A 1 92 ? -5.008 -23.719 -6.117 1 97.12 92 MET A O 1
ATOM 755 N N . LEU A 1 93 ? -3.584 -23.531 -4.41 1 96.81 93 LEU A N 1
ATOM 756 C CA . LEU A 1 93 ? -2.688 -24.531 -4.98 1 96.81 93 LEU A CA 1
ATOM 757 C C . LEU A 1 93 ? -3.334 -25.922 -4.961 1 96.81 93 LEU A C 1
ATOM 759 O O . LEU A 1 93 ? -3.182 -26.688 -5.906 1 96.81 93 LEU A O 1
ATOM 763 N N . ALA A 1 94 ? -4.047 -26.219 -3.889 1 96 94 ALA A N 1
ATOM 764 C CA . ALA A 1 94 ? -4.754 -27.5 -3.799 1 96 94 ALA A CA 1
ATOM 765 C C . ALA A 1 94 ? -5.84 -27.594 -4.863 1 96 94 ALA A C 1
ATOM 767 O O . ALA A 1 94 ? -6.066 -28.672 -5.434 1 96 94 ALA A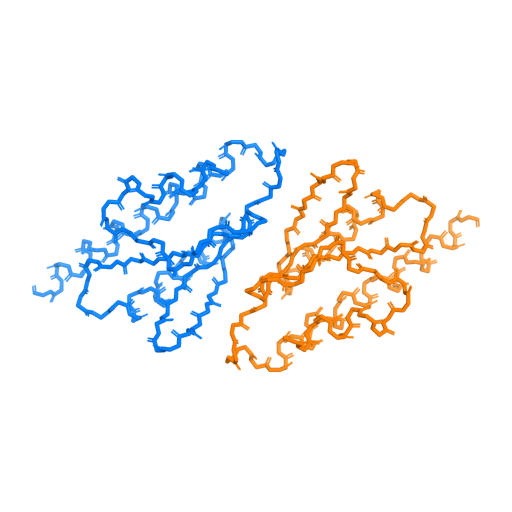 O 1
ATOM 768 N N . GLU A 1 95 ? -6.523 -26.453 -5.086 1 94.25 95 GLU A N 1
ATOM 769 C CA . GLU A 1 95 ? -7.555 -26.422 -6.113 1 94.25 95 GLU A CA 1
ATOM 770 C C . GLU A 1 95 ? -6.969 -26.688 -7.496 1 94.25 95 GLU A C 1
ATOM 772 O O . GLU A 1 95 ? -7.609 -27.312 -8.344 1 94.25 95 GLU A O 1
ATOM 777 N N . GLU A 1 96 ? -5.812 -26.156 -7.789 1 90.06 96 GLU A N 1
ATOM 778 C CA . GLU A 1 96 ? -5.16 -26.344 -9.078 1 90.06 96 GLU A CA 1
ATOM 779 C C . GLU A 1 96 ? -4.715 -27.797 -9.273 1 90.06 96 GLU A C 1
ATOM 781 O O . GLU A 1 96 ? -4.738 -28.312 -10.391 1 90.06 96 GLU A O 1
ATOM 786 N N . GLN A 1 97 ? -4.281 -28.422 -8.242 1 85.19 97 GLN A N 1
ATOM 787 C CA . GLN A 1 97 ? -3.859 -29.812 -8.312 1 85.19 97 GLN A CA 1
ATOM 788 C C . GLN A 1 97 ? -5.047 -30.75 -8.562 1 85.19 97 GLN A C 1
ATOM 790 O O . GLN A 1 97 ? -4.918 -31.766 -9.242 1 85.19 97 GLN A O 1
ATOM 795 N N . ARG A 1 98 ? -6.133 -30.375 -8.062 1 85.81 98 ARG A N 1
ATOM 796 C CA . ARG A 1 98 ? -7.332 -31.188 -8.25 1 85.81 98 ARG A CA 1
ATOM 797 C C . ARG A 1 98 ? -7.883 -31.016 -9.664 1 85.81 98 ARG A C 1
ATOM 799 O O . ARG A 1 98 ? -8.523 -31.922 -10.195 1 85.81 98 ARG A O 1
ATOM 806 N N . ALA A 1 99 ? -7.715 -29.922 -10.273 1 79.19 99 ALA A N 1
ATOM 807 C CA . ALA A 1 99 ? -8.234 -29.641 -11.609 1 79.19 99 ALA A CA 1
ATOM 808 C C . ALA A 1 99 ? -7.336 -30.234 -12.688 1 79.19 99 ALA A C 1
ATOM 810 O O . ALA A 1 99 ? -7.785 -30.5 -13.812 1 79.19 99 ALA A O 1
ATOM 811 N N . GLU A 1 100 ? -6.125 -30.531 -12.508 1 66.81 100 GLU A N 1
ATOM 812 C CA . GLU A 1 100 ? -5.258 -31.219 -13.453 1 66.81 100 GLU A CA 1
ATOM 813 C C . GLU A 1 100 ? -5.52 -32.719 -13.43 1 66.81 100 GLU A C 1
ATOM 815 O O . GLU A 1 100 ? -5.891 -33.281 -12.398 1 66.81 100 GLU A O 1
ATOM 820 N N . GLN B 1 1 ? 5.16 8.172 -11.102 1 61.16 1 GLN B N 1
ATOM 821 C CA . GLN B 1 1 ? 5.539 9.562 -11.328 1 61.16 1 GLN B CA 1
ATOM 822 C C . GLN B 1 1 ? 4.332 10.492 -11.227 1 61.16 1 GLN B C 1
ATOM 824 O O . GLN B 1 1 ? 4.391 11.531 -10.562 1 61.16 1 GLN B O 1
ATOM 829 N N . GLN B 1 2 ? 3.166 10 -11.547 1 81.62 2 GLN B N 1
ATOM 830 C CA . GLN B 1 2 ? 2.033 10.906 -11.68 1 81.62 2 GLN B CA 1
ATOM 831 C C . GLN B 1 2 ? 1.463 11.281 -10.312 1 81.62 2 GLN B C 1
ATOM 833 O O . GLN B 1 2 ? 1.234 12.461 -10.031 1 81.62 2 GLN B O 1
ATOM 838 N N . PHE B 1 3 ? 1.438 10.383 -9.32 1 91.62 3 PHE B N 1
ATOM 839 C CA . PHE B 1 3 ? 0.844 10.688 -8.031 1 91.62 3 PHE B CA 1
ATOM 840 C C . PHE B 1 3 ? 1.743 11.625 -7.227 1 91.62 3 PHE B C 1
ATOM 842 O O . PHE B 1 3 ? 1.266 12.578 -6.617 1 91.62 3 PHE B O 1
ATOM 849 N N . GLU B 1 4 ? 2.963 11.344 -7.297 1 93.44 4 GLU B N 1
ATOM 850 C CA . GLU B 1 4 ? 3.951 12.195 -6.641 1 93.44 4 GLU B CA 1
ATOM 851 C C . GLU B 1 4 ? 3.824 13.648 -7.102 1 93.44 4 GLU B C 1
ATOM 853 O O . GLU B 1 4 ? 3.904 14.57 -6.289 1 93.44 4 GLU B O 1
ATOM 858 N N . ALA B 1 5 ? 3.701 13.844 -8.352 1 93.19 5 ALA B N 1
ATOM 859 C CA . ALA B 1 5 ? 3.576 15.18 -8.922 1 93.19 5 ALA B CA 1
ATOM 860 C C . ALA B 1 5 ? 2.326 15.891 -8.398 1 93.19 5 ALA B C 1
ATOM 862 O O . ALA B 1 5 ? 2.344 17.094 -8.156 1 93.19 5 ALA B O 1
ATOM 863 N N . LEU B 1 6 ? 1.265 15.156 -8.242 1 94.25 6 LEU B N 1
ATOM 864 C CA . LEU B 1 6 ? 0.026 15.711 -7.711 1 94.25 6 LEU B CA 1
ATOM 865 C C . LEU B 1 6 ? 0.214 16.188 -6.273 1 94.25 6 LEU B C 1
ATOM 867 O O . LEU B 1 6 ? -0.25 17.266 -5.902 1 94.25 6 LEU B O 1
ATOM 871 N N . VAL B 1 7 ? 0.883 15.438 -5.484 1 96.81 7 VAL B N 1
ATOM 872 C CA . VAL B 1 7 ? 1.155 15.805 -4.098 1 96.81 7 VAL B CA 1
ATOM 873 C C . VAL B 1 7 ? 1.974 17.094 -4.062 1 96.81 7 VAL B C 1
ATOM 875 O O . VAL B 1 7 ? 1.664 18.016 -3.297 1 96.81 7 VAL B O 1
ATOM 878 N N . ARG B 1 8 ? 2.943 17.172 -4.906 1 96.75 8 ARG B N 1
ATOM 879 C CA . ARG B 1 8 ? 3.846 18.312 -4.926 1 96.75 8 ARG B CA 1
ATOM 880 C C . ARG B 1 8 ? 3.117 19.578 -5.371 1 96.75 8 ARG B C 1
ATOM 882 O O . ARG B 1 8 ? 3.453 20.688 -4.934 1 96.75 8 ARG B O 1
ATOM 889 N N . LYS B 1 9 ? 2.162 19.422 -6.121 1 96.75 9 LYS B N 1
ATOM 890 C CA . LYS B 1 9 ? 1.435 20.562 -6.684 1 96.75 9 LYS B CA 1
ATOM 891 C C . LYS B 1 9 ? 0.518 21.203 -5.641 1 96.75 9 LYS B C 1
ATOM 893 O O . LYS B 1 9 ? 0.125 22.359 -5.777 1 96.75 9 LYS B O 1
ATOM 898 N N . ASP B 1 10 ? 0.09 20.469 -4.695 1 97.88 10 ASP B N 1
ATOM 899 C CA . ASP B 1 10 ? -0.791 20.984 -3.652 1 97.88 10 ASP B CA 1
ATOM 900 C C . ASP B 1 10 ? 0.008 21.422 -2.428 1 97.88 10 ASP B C 1
ATOM 902 O O . ASP B 1 10 ? 0.549 20.594 -1.699 1 97.88 10 ASP B O 1
ATOM 906 N N . PRO B 1 11 ? 0.092 22.734 -2.182 1 97.62 11 PRO B N 1
ATOM 907 C CA . PRO B 1 11 ? 0.956 23.266 -1.129 1 97.62 11 PRO B CA 1
ATOM 908 C C . PRO B 1 11 ? 0.531 22.828 0.269 1 97.62 11 PRO B C 1
ATOM 910 O O . PRO B 1 11 ? 1.277 23.016 1.232 1 97.62 11 PRO B O 1
ATOM 913 N N . ARG B 1 12 ? -0.637 22.281 0.499 1 98.06 12 ARG B N 1
ATOM 914 C CA . ARG B 1 12 ? -1.092 21.797 1.8 1 98.06 12 ARG B CA 1
ATOM 915 C C . ARG B 1 12 ? -0.364 20.516 2.195 1 98.06 12 ARG B C 1
ATOM 917 O O . ARG B 1 12 ? -0.336 20.156 3.373 1 98.06 12 ARG B O 1
ATOM 924 N N . PHE B 1 13 ? 0.187 19.844 1.147 1 98.69 13 PHE B N 1
ATOM 925 C CA . PHE B 1 13 ? 0.799 18.531 1.358 1 98.69 13 PHE B CA 1
ATOM 926 C C . PHE B 1 13 ? 2.314 18.609 1.212 1 98.69 13 PHE B C 1
ATOM 928 O O . PHE B 1 13 ? 2.836 19.562 0.625 1 98.69 13 PHE B O 1
ATOM 935 N N . GLU B 1 14 ? 3.043 17.656 1.746 1 98.31 14 GLU B N 1
ATOM 936 C CA . GLU B 1 14 ? 4.465 17.453 1.491 1 98.31 14 GLU B CA 1
ATOM 937 C C . GLU B 1 14 ? 4.797 15.969 1.361 1 98.31 14 GLU B C 1
ATOM 939 O O . GLU B 1 14 ? 4.117 15.117 1.949 1 98.31 14 GLU B O 1
ATOM 944 N N . LEU B 1 15 ? 5.82 15.695 0.591 1 97.81 15 LEU B N 1
ATOM 945 C CA . LEU B 1 15 ? 6.418 14.367 0.57 1 97.81 15 LEU B CA 1
ATOM 946 C C . LEU B 1 15 ? 7.336 14.164 1.771 1 97.81 15 LEU B C 1
ATOM 948 O O . LEU B 1 15 ? 8.148 15.031 2.088 1 97.81 15 LEU B O 1
ATOM 952 N N . VAL B 1 16 ? 7.16 13.047 2.438 1 96.75 16 VAL B N 1
ATOM 953 C CA . VAL B 1 16 ? 7.93 12.805 3.652 1 96.75 16 VAL B CA 1
ATOM 954 C C . VAL B 1 16 ? 9.195 12.016 3.314 1 96.75 16 VAL B C 1
ATOM 956 O O . VAL B 1 16 ? 10.203 12.125 4.012 1 96.75 16 VAL B O 1
ATOM 959 N N . CYS B 1 17 ? 9.156 11.148 2.26 1 94.25 17 CYS B N 1
ATOM 960 C CA . CYS B 1 17 ? 10.289 10.367 1.77 1 94.25 17 CYS B CA 1
ATOM 961 C C . CYS B 1 17 ? 10.328 10.367 0.246 1 94.25 17 CYS B C 1
ATOM 963 O O . CYS B 1 17 ? 9.328 10.672 -0.407 1 94.25 17 CYS B O 1
ATOM 965 N N . PRO B 1 18 ? 11.594 10.195 -0.315 1 93.44 18 PRO B N 1
ATOM 966 C CA . PRO B 1 18 ? 11.617 10.031 -1.771 1 93.44 18 PRO B CA 1
ATOM 967 C C . PRO B 1 18 ? 10.742 8.875 -2.25 1 93.44 18 PRO B C 1
ATOM 969 O O . PRO B 1 18 ? 10.617 7.859 -1.558 1 93.44 18 PRO B O 1
ATOM 972 N N . THR B 1 19 ? 10.133 9.047 -3.414 1 93.56 19 THR B N 1
ATOM 973 C CA . THR B 1 19 ? 9.297 8.008 -3.998 1 93.56 19 THR B CA 1
ATOM 974 C C . THR B 1 19 ? 10.164 6.898 -4.602 1 93.56 19 THR B C 1
ATOM 976 O O . THR B 1 19 ? 10.984 7.156 -5.484 1 93.56 19 THR B O 1
ATOM 979 N N . VAL B 1 20 ? 10.039 5.699 -4.059 1 91.12 20 VAL B N 1
ATOM 980 C CA . VAL B 1 20 ? 10.75 4.523 -4.555 1 91.12 20 VAL B CA 1
ATOM 981 C C . VAL B 1 20 ? 9.742 3.426 -4.898 1 91.12 20 VAL B C 1
ATOM 983 O O . VAL B 1 20 ? 8.844 3.125 -4.109 1 91.12 20 VAL B O 1
ATOM 986 N N . LEU B 1 21 ? 9.828 2.799 -6.133 1 89.88 21 LEU B N 1
ATOM 987 C CA . LEU B 1 21 ? 8.984 1.703 -6.59 1 89.88 21 LEU B CA 1
ATOM 988 C C . LEU B 1 21 ? 7.508 2.09 -6.523 1 89.88 21 LEU B C 1
ATOM 990 O O . LEU B 1 21 ? 6.664 1.268 -6.164 1 89.88 21 LEU B O 1
ATOM 994 N N . GLY B 1 22 ? 7.262 3.375 -6.691 1 90.31 22 GLY B N 1
ATOM 995 C CA . GLY B 1 22 ? 5.887 3.848 -6.758 1 90.31 22 GLY B CA 1
ATOM 996 C C . GLY B 1 22 ? 5.246 4.02 -5.395 1 90.31 22 GLY B C 1
ATOM 997 O O . GLY B 1 22 ? 4.047 4.289 -5.293 1 90.31 22 GLY B O 1
ATOM 998 N N . LEU B 1 23 ? 5.961 3.844 -4.352 1 93.81 23 LEU B N 1
ATOM 999 C CA . LEU B 1 23 ? 5.445 4.125 -3.014 1 93.81 23 LEU B CA 1
ATOM 1000 C C . LEU B 1 23 ? 5.551 5.613 -2.693 1 93.81 23 LEU B C 1
ATOM 1002 O O . LEU B 1 23 ? 6.652 6.156 -2.602 1 93.81 23 LEU B O 1
ATOM 1006 N N . VAL B 1 24 ? 4.426 6.238 -2.541 1 94.94 24 VAL B N 1
ATOM 1007 C CA . VAL B 1 24 ? 4.398 7.664 -2.23 1 94.94 24 VAL B CA 1
ATOM 1008 C C . VAL B 1 24 ? 4.07 7.867 -0.754 1 94.94 24 VAL B C 1
ATOM 1010 O O . VAL B 1 24 ? 3.061 7.355 -0.261 1 94.94 24 VAL B O 1
ATOM 1013 N N . CYS B 1 25 ? 4.934 8.547 -0.04 1 96.31 25 CYS B N 1
ATOM 1014 C CA . CYS B 1 25 ? 4.77 8.883 1.369 1 96.31 25 CYS B CA 1
ATOM 1015 C C . CYS B 1 25 ? 4.516 10.375 1.547 1 96.31 25 CYS B C 1
ATOM 1017 O O . CYS B 1 25 ? 5.363 11.195 1.198 1 96.31 25 CYS B O 1
ATOM 1019 N N . PHE B 1 26 ? 3.4 10.727 2.137 1 98.25 26 PHE B N 1
ATOM 1020 C CA . PHE B 1 26 ? 3.027 12.141 2.16 1 98.25 26 PHE B CA 1
ATOM 1021 C C . PHE B 1 26 ? 2.166 12.453 3.379 1 98.25 26 PHE B C 1
ATOM 1023 O O . PHE B 1 26 ? 1.687 11.539 4.055 1 98.25 26 PHE B O 1
ATOM 1030 N N . ARG B 1 27 ? 2.031 13.734 3.691 1 98.5 27 ARG B N 1
ATOM 1031 C CA . ARG B 1 27 ? 1.164 14.195 4.773 1 98.5 27 ARG B CA 1
ATOM 1032 C C . ARG B 1 27 ? 0.718 15.633 4.547 1 98.5 27 ARG B C 1
ATOM 1034 O O . ARG B 1 27 ? 1.303 16.344 3.729 1 98.5 27 ARG B O 1
ATOM 1041 N N . VAL B 1 28 ? -0.367 15.938 5.207 1 98.69 28 VAL B N 1
ATOM 1042 C CA . VAL B 1 28 ? -0.79 17.344 5.277 1 98.69 28 VAL B CA 1
ATOM 1043 C C . VAL B 1 28 ? 0.104 18.094 6.254 1 98.69 28 VAL B C 1
ATOM 1045 O O . VAL B 1 28 ? 0.358 17.625 7.367 1 98.69 28 VAL B O 1
ATOM 1048 N N . LYS B 1 29 ? 0.597 19.312 5.906 1 97.12 29 LYS B N 1
ATOM 1049 C CA . LYS B 1 29 ? 1.579 20.016 6.727 1 97.12 29 LYS B CA 1
ATOM 1050 C C . LYS B 1 29 ? 1.081 21.406 7.113 1 97.12 29 LYS B C 1
ATOM 1052 O O . LYS B 1 29 ? 1.805 22.172 7.75 1 97.12 29 LYS B O 1
ATOM 1057 N N . VAL B 1 30 ? -0.059 21.828 6.812 1 92.88 30 VAL B N 1
ATOM 1058 C CA . VAL B 1 30 ? -0.489 23.219 6.977 1 92.88 30 VAL B CA 1
ATOM 1059 C C . VAL B 1 30 ? -1.366 23.344 8.219 1 92.88 30 VAL B C 1
ATOM 1061 O O . VAL B 1 30 ? -2.229 24.219 8.297 1 92.88 30 VAL B O 1
ATOM 1064 N N . VAL B 1 31 ? -1.267 22.469 9.188 1 93.19 31 VAL B N 1
ATOM 1065 C CA . VAL B 1 31 ? -2.096 22.469 10.383 1 93.19 31 VAL B CA 1
ATOM 1066 C C . VAL B 1 31 ? -1.208 22.469 11.625 1 93.19 31 VAL B C 1
ATOM 1068 O O . VAL B 1 31 ? -0.005 22.219 11.539 1 93.19 31 VAL B O 1
ATOM 1071 N N . ARG B 1 32 ? -1.788 22.844 12.742 1 91.62 32 ARG B N 1
ATOM 1072 C CA . ARG B 1 32 ? -1.041 22.938 13.992 1 91.62 32 ARG B CA 1
ATOM 1073 C C . ARG B 1 32 ? -0.546 21.562 14.438 1 91.62 32 ARG B C 1
ATOM 1075 O O . ARG B 1 32 ? 0.646 21.391 14.688 1 91.62 32 ARG B O 1
ATOM 1082 N N . ASP B 1 33 ? -1.401 20.594 14.57 1 96.12 33 ASP B N 1
ATOM 1083 C CA . ASP B 1 33 ? -1.055 19.219 14.922 1 96.12 33 ASP B CA 1
ATOM 1084 C C . ASP B 1 33 ? -1.148 18.297 13.703 1 96.12 33 ASP B C 1
ATOM 1086 O O . ASP B 1 33 ? -2.182 17.672 13.477 1 96.12 33 ASP B O 1
ATOM 1090 N N . GLU B 1 34 ? 0.007 18.219 13.078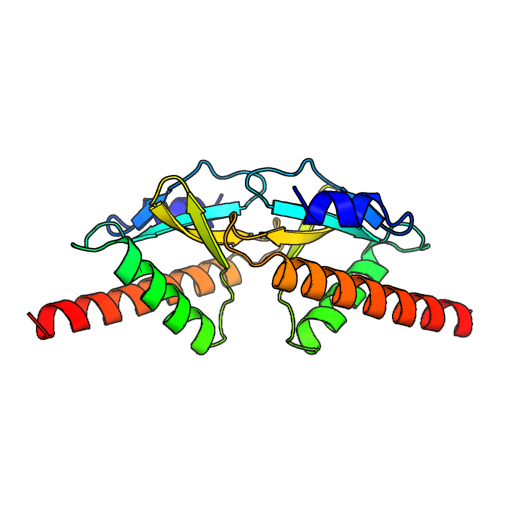 1 97.62 34 GLU B N 1
ATOM 1091 C CA . GLU B 1 34 ? 0.049 17.5 11.812 1 97.62 34 GLU B CA 1
ATOM 1092 C C . GLU B 1 34 ? -0.199 16 12.023 1 97.62 34 GLU B C 1
ATOM 1094 O O . GLU B 1 34 ? -0.911 15.375 11.242 1 97.62 34 GLU B O 1
ATOM 1099 N N . ASN B 1 35 ? 0.367 15.445 13.047 1 97.5 35 ASN B N 1
ATOM 1100 C CA . ASN B 1 35 ? 0.174 14.023 13.312 1 97.5 35 ASN B CA 1
ATOM 1101 C C . ASN B 1 35 ? -1.294 13.695 13.57 1 97.5 35 ASN B C 1
ATOM 1103 O O . ASN B 1 35 ? -1.838 12.758 12.984 1 97.5 35 ASN B O 1
ATOM 1107 N N . ALA B 1 36 ? -1.936 14.445 14.398 1 97.12 36 ALA B N 1
ATOM 1108 C CA . ALA B 1 36 ? -3.34 14.211 14.727 1 97.12 36 ALA B CA 1
ATOM 1109 C C . ALA B 1 36 ? -4.223 14.375 13.492 1 97.12 36 ALA B C 1
ATOM 1111 O O . ALA B 1 36 ? -5.145 13.586 13.273 1 97.12 36 ALA B O 1
ATOM 1112 N N . PHE B 1 37 ? -3.963 15.406 12.75 1 98.06 37 PHE B N 1
ATOM 1113 C CA . PHE B 1 37 ? -4.766 15.648 11.555 1 98.06 37 PHE B CA 1
ATOM 1114 C C . PHE B 1 37 ? -4.648 14.492 10.578 1 98.06 37 PHE B C 1
ATOM 1116 O O . PHE B 1 37 ? -5.656 13.984 10.078 1 98.06 37 PHE B O 1
ATOM 1123 N N . ASN B 1 38 ? -3.463 14.086 10.258 1 98.12 38 ASN B N 1
ATOM 1124 C CA . ASN B 1 38 ? -3.246 13.031 9.281 1 98.12 38 ASN B CA 1
ATOM 1125 C C . ASN B 1 38 ? -3.791 11.688 9.773 1 98.12 38 ASN B C 1
ATOM 1127 O O . ASN B 1 38 ? -4.246 10.867 8.977 1 98.12 38 ASN B O 1
ATOM 1131 N N . LYS B 1 39 ? -3.764 11.445 11.062 1 96.56 39 LYS B N 1
ATOM 1132 C CA . LYS B 1 39 ? -4.414 10.266 11.625 1 96.56 39 LYS B CA 1
ATOM 1133 C C . LYS B 1 39 ? -5.914 10.281 11.336 1 96.56 39 LYS B C 1
ATOM 1135 O O . LYS B 1 39 ? -6.477 9.273 10.898 1 96.56 39 LYS B O 1
ATOM 1140 N N . ARG B 1 40 ? -6.543 11.375 11.57 1 97.06 40 ARG B N 1
ATOM 1141 C CA . ARG B 1 40 ? -7.973 11.508 11.297 1 97.06 40 ARG B CA 1
ATOM 1142 C C . ARG B 1 40 ? -8.258 11.406 9.805 1 97.06 40 ARG B C 1
ATOM 1144 O O . ARG B 1 40 ? -9.266 10.82 9.398 1 97.06 40 ARG B O 1
ATOM 1151 N N . LEU B 1 41 ? -7.395 12.047 9.031 1 97.75 41 LEU B N 1
ATOM 1152 C CA . LEU B 1 41 ? -7.547 11.992 7.582 1 97.75 41 LEU B CA 1
ATOM 1153 C C . LEU B 1 41 ? -7.551 10.547 7.098 1 97.75 41 LEU B C 1
ATOM 1155 O O . LEU B 1 41 ? -8.414 10.156 6.305 1 97.75 41 LEU B O 1
ATOM 1159 N N . LEU B 1 42 ? -6.602 9.734 7.562 1 95.81 42 LEU B N 1
ATOM 1160 C CA . LEU B 1 42 ? -6.543 8.32 7.195 1 95.81 42 LEU B CA 1
ATOM 1161 C C . LEU B 1 42 ? -7.836 7.609 7.57 1 95.81 42 LEU B C 1
ATOM 1163 O O . LEU B 1 42 ? -8.383 6.844 6.773 1 95.81 42 LEU B O 1
ATOM 1167 N N . GLN B 1 43 ? -8.266 7.844 8.742 1 95.38 43 GLN B N 1
ATOM 1168 C CA . GLN B 1 43 ? -9.492 7.211 9.219 1 95.38 43 GLN B CA 1
ATOM 1169 C C . GLN B 1 43 ? -10.672 7.547 8.312 1 95.38 43 GLN B C 1
ATOM 1171 O O . GLN B 1 43 ? -11.453 6.664 7.953 1 95.38 43 GLN B O 1
ATOM 1176 N N . ARG B 1 44 ? -10.797 8.742 8.023 1 95.81 44 ARG B N 1
ATOM 1177 C CA . ARG B 1 44 ? -11.906 9.18 7.18 1 95.81 44 ARG B CA 1
ATOM 1178 C C . ARG B 1 44 ? -11.797 8.586 5.777 1 95.81 44 ARG B C 1
ATOM 1180 O O . ARG B 1 44 ? -12.797 8.117 5.219 1 95.81 44 ARG B O 1
ATOM 1187 N N . LEU B 1 45 ? -10.633 8.625 5.188 1 94.75 45 LEU B N 1
ATOM 1188 C CA . LEU B 1 45 ? -10.414 8.109 3.844 1 94.75 45 LEU B CA 1
ATOM 1189 C C . LEU B 1 45 ? -10.734 6.617 3.781 1 94.75 45 LEU B C 1
ATOM 1191 O O . LEU B 1 45 ? -11.367 6.152 2.826 1 94.75 45 LEU B O 1
ATOM 1195 N N . ASN B 1 46 ? -10.312 5.82 4.812 1 89.31 46 ASN B N 1
ATOM 1196 C CA . ASN B 1 46 ? -10.5 4.371 4.82 1 89.31 46 ASN B CA 1
ATOM 1197 C C . ASN B 1 46 ? -11.945 3.996 5.148 1 89.31 46 ASN B C 1
ATOM 1199 O O . ASN B 1 46 ? -12.422 2.938 4.734 1 89.31 46 ASN B O 1
ATOM 1203 N N . LYS B 1 47 ? -12.617 4.77 5.812 1 88.69 47 LYS B N 1
ATOM 1204 C CA . LYS B 1 47 ? -14.031 4.535 6.121 1 88.69 47 LYS B CA 1
ATOM 1205 C C . LYS B 1 47 ? -14.891 4.664 4.867 1 88.69 47 LYS B C 1
ATOM 1207 O O . LYS B 1 47 ? -15.867 3.928 4.699 1 88.69 47 LYS B O 1
ATOM 1212 N N . ASP B 1 48 ? -14.539 5.523 4.043 1 82.25 48 ASP B N 1
ATOM 1213 C CA . ASP B 1 48 ? -15.297 5.754 2.82 1 82.25 48 ASP B CA 1
ATOM 1214 C C . ASP B 1 48 ? -15.141 4.59 1.848 1 82.25 48 ASP B C 1
ATOM 1216 O O . ASP B 1 48 ? -15.992 4.371 0.986 1 82.25 48 ASP B O 1
ATOM 1220 N N . GLY B 1 49 ? -14.102 3.885 1.917 1 76.5 49 GLY B N 1
ATOM 1221 C CA . GLY B 1 49 ? -13.945 2.605 1.244 1 76.5 49 GLY B CA 1
ATOM 1222 C C . GLY B 1 49 ? -13.516 2.742 -0.203 1 76.5 49 GLY B C 1
ATOM 1223 O O . GLY B 1 49 ? -13.273 1.741 -0.883 1 76.5 49 GLY B O 1
ATOM 1224 N N . ASP B 1 50 ? -13.383 3.953 -0.749 1 79.75 50 ASP B N 1
ATOM 1225 C CA . ASP B 1 50 ? -13.047 4.16 -2.154 1 79.75 50 ASP B CA 1
ATOM 1226 C C . ASP B 1 50 ? -11.562 3.895 -2.408 1 79.75 50 ASP B C 1
ATOM 1228 O O . ASP B 1 50 ? -11.188 3.445 -3.49 1 79.75 50 ASP B O 1
ATOM 1232 N N . ILE B 1 51 ? -10.758 4.254 -1.381 1 86 51 ILE B N 1
ATOM 1233 C CA . ILE B 1 51 ? -9.32 4.039 -1.482 1 86 51 ILE B CA 1
ATOM 1234 C C . ILE B 1 51 ? -8.797 3.447 -0.177 1 86 51 ILE B C 1
ATOM 1236 O O . ILE B 1 51 ? -9.445 3.553 0.866 1 86 51 ILE B O 1
ATOM 1240 N N . HIS B 1 52 ? -7.742 2.703 -0.313 1 84.19 52 HIS B N 1
ATOM 1241 C CA . HIS B 1 52 ? -7.094 2.158 0.875 1 84.19 52 HIS B CA 1
ATOM 1242 C C . HIS B 1 52 ? -5.664 2.672 1.008 1 84.19 52 HIS B C 1
ATOM 1244 O O . HIS B 1 52 ? -4.867 2.551 0.075 1 84.19 52 HIS B O 1
ATOM 1250 N N . LEU B 1 53 ? -5.422 3.324 2.08 1 91.56 53 LEU B N 1
ATOM 1251 C CA . LEU B 1 53 ? -4.09 3.816 2.41 1 91.56 53 LEU B CA 1
ATOM 1252 C C . LEU B 1 53 ? -3.592 3.207 3.717 1 91.56 53 LEU B C 1
ATOM 1254 O O . LEU B 1 53 ? -4.391 2.732 4.527 1 91.56 53 LEU B O 1
ATOM 1258 N N . VAL B 1 54 ? -2.312 3.186 3.879 1 89.5 54 VAL B N 1
ATOM 1259 C CA . VAL B 1 54 ? -1.718 2.793 5.152 1 89.5 54 VAL B CA 1
ATOM 1260 C C . VAL B 1 54 ? -0.873 3.939 5.703 1 89.5 54 VAL B C 1
ATOM 1262 O O . VAL B 1 54 ? -0.587 4.906 4.992 1 89.5 54 VAL B O 1
ATOM 1265 N N . ALA B 1 55 ? -0.628 3.918 6.945 1 93.31 55 ALA B N 1
ATOM 1266 C CA . ALA B 1 55 ? 0.2 4.945 7.574 1 93.31 55 ALA B CA 1
ATOM 1267 C C . ALA B 1 55 ? 1.488 4.344 8.125 1 93.31 55 ALA B C 1
ATOM 1269 O O . ALA B 1 55 ? 1.626 3.123 8.211 1 93.31 55 ALA B O 1
ATOM 1270 N N . SER B 1 56 ? 2.436 5.258 8.336 1 91.56 56 SER B N 1
ATOM 1271 C CA . SER B 1 56 ? 3.648 4.949 9.094 1 91.56 56 SER B CA 1
ATOM 1272 C C . SER B 1 56 ? 4.066 6.121 9.977 1 91.56 56 SER B C 1
ATOM 1274 O O . SER B 1 56 ? 3.529 7.223 9.844 1 91.56 56 SER B O 1
ATOM 1276 N N . GLU B 1 57 ? 4.824 5.777 10.984 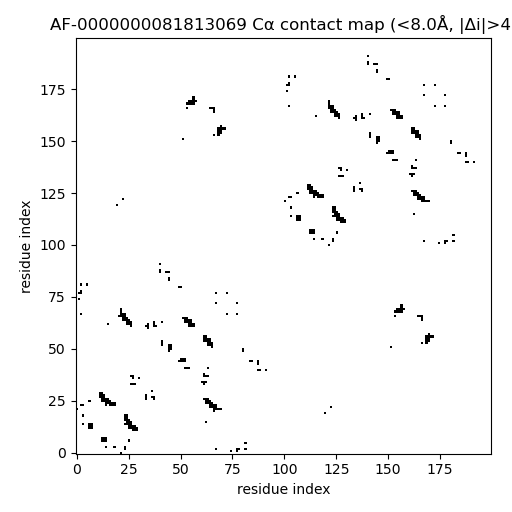1 92.19 57 GLU B N 1
ATOM 1277 C CA . GLU B 1 57 ? 5.41 6.805 11.844 1 92.19 57 GLU B CA 1
ATOM 1278 C C . GLU B 1 57 ? 6.914 6.605 12 1 92.19 57 GLU B C 1
ATOM 1280 O O . GLU B 1 57 ? 7.367 5.516 12.352 1 92.19 57 GLU B O 1
ATOM 1285 N N . ALA B 1 58 ? 7.645 7.656 11.602 1 88.44 58 ALA B N 1
ATOM 1286 C CA . ALA B 1 58 ? 9.094 7.648 11.734 1 88.44 58 ALA B CA 1
ATOM 1287 C C . ALA B 1 58 ? 9.602 8.945 12.359 1 88.44 58 ALA B C 1
ATOM 1289 O O . ALA B 1 58 ? 9.258 10.039 11.898 1 88.44 58 ALA B O 1
ATOM 1290 N N . ARG B 1 59 ? 10.375 8.758 13.461 1 90.81 59 ARG B N 1
ATOM 1291 C CA . ARG B 1 59 ? 10.969 9.906 14.148 1 90.81 59 ARG B CA 1
ATOM 1292 C C . ARG B 1 59 ? 9.891 10.898 14.57 1 90.81 59 ARG B C 1
ATOM 1294 O O . ARG B 1 59 ? 10.023 12.102 14.344 1 90.81 59 ARG B O 1
ATOM 1301 N N . GLY B 1 60 ? 8.758 10.359 15.008 1 92.31 60 GLY B N 1
ATOM 1302 C CA . GLY B 1 60 ? 7.676 11.172 15.539 1 92.31 60 GLY B CA 1
ATOM 1303 C C . GLY B 1 60 ? 6.809 11.789 14.461 1 92.31 60 GLY B C 1
ATOM 1304 O O . GLY B 1 60 ? 5.879 12.547 14.75 1 92.31 60 GLY B O 1
ATOM 1305 N N . VAL B 1 61 ? 7.094 11.508 13.211 1 94.62 61 VAL B N 1
ATOM 1306 C CA . VAL B 1 61 ? 6.332 12.07 12.102 1 94.62 61 VAL B CA 1
ATOM 1307 C C . VAL B 1 61 ? 5.367 11.016 11.547 1 94.62 61 VAL B C 1
ATOM 1309 O O . VAL B 1 61 ? 5.793 9.953 11.102 1 94.62 61 VAL B O 1
ATOM 1312 N N . TYR B 1 62 ? 4.035 11.289 11.664 1 95.94 62 TYR B N 1
ATOM 1313 C CA . TYR B 1 62 ? 2.98 10.438 11.125 1 95.94 62 TYR B CA 1
ATOM 1314 C C . TYR B 1 62 ? 2.668 10.812 9.68 1 95.94 62 TYR B C 1
ATOM 1316 O O . TYR B 1 62 ? 2.461 11.984 9.359 1 95.94 62 TYR B O 1
ATOM 1324 N N . PHE B 1 63 ? 2.654 9.82 8.766 1 96.94 63 PHE B N 1
ATOM 1325 C CA . PHE B 1 63 ? 2.41 10.125 7.359 1 96.94 63 PHE B CA 1
ATOM 1326 C C . PHE B 1 63 ? 1.68 8.977 6.676 1 96.94 63 PHE B C 1
ATOM 1328 O O . PHE B 1 63 ? 1.622 7.867 7.211 1 96.94 63 PHE B O 1
ATOM 1335 N N . LEU B 1 64 ? 1.025 9.281 5.539 1 96.19 64 LEU B N 1
ATOM 1336 C CA . LEU B 1 64 ? 0.246 8.336 4.746 1 96.19 64 LEU B CA 1
ATOM 1337 C C . LEU B 1 64 ? 1.102 7.715 3.648 1 96.19 64 LEU B C 1
ATOM 1339 O O . LEU B 1 64 ? 2.023 8.352 3.135 1 96.19 64 LEU B O 1
ATOM 1343 N N . ARG B 1 65 ? 0.782 6.512 3.35 1 94.19 65 ARG B N 1
ATOM 1344 C CA . ARG B 1 65 ? 1.504 5.781 2.312 1 94.19 65 ARG B CA 1
ATOM 1345 C C . ARG B 1 65 ? 0.541 5.172 1.3 1 94.19 65 ARG B C 1
ATOM 1347 O O . ARG B 1 65 ? -0.488 4.605 1.677 1 94.19 65 ARG B O 1
ATOM 1354 N N . VAL B 1 66 ? 0.903 5.273 0.036 1 93.06 66 VAL B N 1
ATOM 1355 C CA . VAL B 1 66 ? 0.139 4.629 -1.027 1 93.06 66 VAL B CA 1
ATOM 1356 C C . VAL B 1 66 ? 1.092 4.023 -2.055 1 93.06 66 VAL B C 1
ATOM 1358 O O . VAL B 1 66 ? 2.039 4.68 -2.494 1 93.06 66 VAL B O 1
ATOM 1361 N N . ALA B 1 67 ? 0.948 2.76 -2.236 1 90.5 67 ALA B N 1
ATOM 1362 C CA . ALA B 1 67 ? 1.686 2.107 -3.314 1 90.5 67 ALA B CA 1
ATOM 1363 C C . ALA B 1 67 ? 0.954 2.25 -4.645 1 90.5 67 ALA B C 1
ATOM 1365 O O . ALA B 1 67 ? -0.1 1.644 -4.852 1 90.5 67 ALA B O 1
ATOM 1366 N N . VAL B 1 68 ? 1.481 3.107 -5.504 1 84.06 68 VAL B N 1
ATOM 1367 C CA . VAL B 1 68 ? 0.838 3.354 -6.789 1 84.06 68 VAL B CA 1
ATOM 1368 C C . VAL B 1 68 ? 1.317 2.326 -7.812 1 84.06 68 VAL B C 1
ATOM 1370 O O . VAL B 1 68 ? 2.518 2.068 -7.926 1 84.06 68 VAL B O 1
ATOM 1373 N N . CYS B 1 69 ? 0.35 1.477 -8.188 1 68.81 69 CYS B N 1
ATOM 1374 C CA . CYS B 1 69 ? 0.58 0.353 -9.086 1 68.81 69 CYS B CA 1
ATOM 1375 C C . CYS B 1 69 ? 1.152 0.828 -10.422 1 68.81 69 CYS B C 1
ATOM 1377 O O . CYS B 1 69 ? 0.998 1.995 -10.789 1 68.81 69 CYS B O 1
ATOM 1379 N N . SER B 1 70 ? 2.146 -0.07 -10.984 1 57.06 70 SER B N 1
ATOM 1380 C CA . SER B 1 70 ? 2.789 0.208 -12.266 1 57.06 70 SER B CA 1
ATOM 1381 C C . SER B 1 70 ? 1.814 0.856 -13.242 1 57.06 70 SER B C 1
ATOM 1383 O O . SER B 1 70 ? 0.617 0.949 -12.969 1 57.06 70 SER B O 1
ATOM 1385 N N . ARG B 1 71 ? 2.297 1.061 -14.453 1 48.56 71 ARG B N 1
ATOM 1386 C CA . ARG B 1 71 ? 1.84 1.749 -15.656 1 48.56 71 ARG B CA 1
ATOM 1387 C C . ARG B 1 71 ? 0.369 1.455 -15.93 1 48.56 71 ARG B C 1
ATOM 1389 O O . ARG B 1 71 ? -0.298 2.207 -16.641 1 48.56 71 ARG B O 1
ATOM 1396 N N . PHE B 1 72 ? -0.035 0.237 -15.453 1 48.56 72 PHE B N 1
ATOM 1397 C CA . PHE B 1 72 ? -1.378 -0.036 -15.953 1 48.56 72 PHE B CA 1
ATOM 1398 C C . PHE B 1 72 ? -2.432 0.489 -14.984 1 48.56 72 PHE B C 1
ATOM 1400 O O . PHE B 1 72 ? -3.631 0.341 -15.227 1 48.56 72 PHE B O 1
ATOM 1407 N N . THR B 1 73 ? -1.94 0.872 -13.734 1 55.78 73 THR B N 1
ATOM 1408 C CA . THR B 1 73 ? -3.012 1.586 -13.04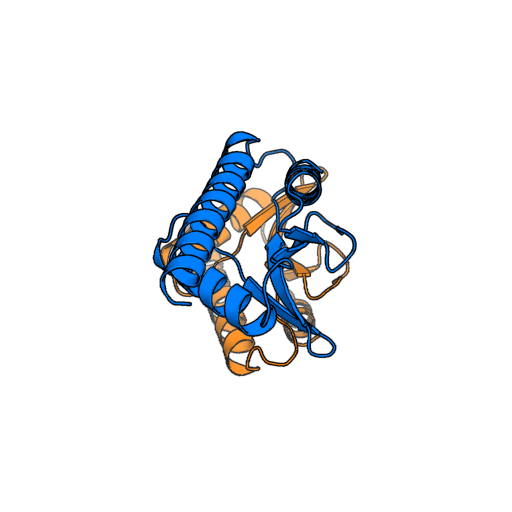7 1 55.78 73 THR B CA 1
ATOM 1409 C C . THR B 1 73 ? -3.453 2.805 -13.859 1 55.78 73 THR B C 1
ATOM 1411 O O . THR B 1 73 ? -2.629 3.646 -14.219 1 55.78 73 THR B O 1
ATOM 1414 N N . GLU B 1 74 ? -4.613 2.65 -14.422 1 61.25 74 GLU B N 1
ATOM 1415 C CA . GLU B 1 74 ? -5.152 3.715 -15.258 1 61.25 74 GLU B CA 1
ATOM 1416 C C . GLU B 1 74 ? -5.059 5.07 -14.562 1 61.25 74 GLU B C 1
ATOM 1418 O O . GLU B 1 74 ? -5.324 5.176 -13.367 1 61.25 74 GLU B O 1
ATOM 1423 N N . SER B 1 75 ? -4.32 5.895 -15.195 1 71.5 75 SER B N 1
ATOM 1424 C CA . SER B 1 75 ? -4.254 7.301 -14.812 1 71.5 75 SER B CA 1
ATOM 1425 C C . SER B 1 75 ? -5.547 7.754 -14.141 1 71.5 75 SER B C 1
ATOM 1427 O O . SER B 1 75 ? -5.516 8.523 -13.18 1 71.5 75 SER B O 1
ATOM 1429 N N . GLU B 1 76 ? -6.547 7.098 -14.445 1 78.75 76 GLU B N 1
ATOM 1430 C CA . GLU B 1 76 ? -7.844 7.508 -13.922 1 78.75 76 GLU B CA 1
ATOM 1431 C C . GLU B 1 76 ? -8.008 7.098 -12.461 1 78.75 76 GLU B C 1
ATOM 1433 O O . GLU B 1 76 ? -8.562 7.852 -11.664 1 78.75 76 GLU B O 1
ATOM 1438 N N . ASP B 1 77 ? -7.477 5.945 -12.07 1 81.38 77 ASP B N 1
ATOM 1439 C CA . ASP B 1 77 ? -7.586 5.473 -10.695 1 81.38 77 ASP B CA 1
ATOM 1440 C C . ASP B 1 77 ? -6.73 6.316 -9.758 1 81.38 77 ASP B C 1
ATOM 1442 O O . ASP B 1 77 ? -7.156 6.648 -8.648 1 81.38 77 ASP B O 1
ATOM 1446 N N . MET B 1 78 ? -5.586 6.68 -10.281 1 85.56 78 MET B N 1
ATOM 1447 C CA . MET B 1 78 ? -4.688 7.508 -9.477 1 85.56 78 MET B CA 1
ATOM 1448 C C . MET B 1 78 ? -5.281 8.898 -9.258 1 85.56 78 MET B C 1
ATOM 1450 O O . MET B 1 78 ? -5.207 9.438 -8.148 1 85.56 78 MET B O 1
ATOM 1454 N N . GLU B 1 79 ? -5.812 9.391 -10.32 1 87.75 79 GLU B N 1
ATOM 1455 C CA . GLU B 1 79 ? -6.434 10.711 -10.234 1 87.75 79 GLU B CA 1
ATOM 1456 C C . GLU B 1 79 ? -7.641 10.688 -9.297 1 87.75 79 GLU B C 1
ATOM 1458 O O . GLU B 1 79 ? -7.852 11.625 -8.523 1 87.75 79 GLU B O 1
ATOM 1463 N N . PHE B 1 80 ? -8.375 9.625 -9.422 1 89.62 80 PHE B N 1
ATOM 1464 C CA . PHE B 1 80 ? -9.531 9.477 -8.547 1 89.62 80 PHE B CA 1
ATOM 1465 C C . PHE B 1 80 ? -9.094 9.414 -7.086 1 89.62 80 PHE B C 1
ATOM 1467 O O . PHE B 1 80 ? -9.688 10.078 -6.234 1 89.62 80 PHE B O 1
ATOM 1474 N N . ALA B 1 81 ? -8.07 8.641 -6.824 1 91.31 81 ALA B N 1
ATOM 1475 C CA . ALA B 1 81 ? -7.57 8.516 -5.461 1 91.31 81 ALA B CA 1
ATOM 1476 C C . ALA B 1 81 ? -7.09 9.859 -4.922 1 91.31 81 ALA B C 1
ATOM 1478 O O . ALA B 1 81 ? -7.438 10.242 -3.805 1 91.31 81 ALA B O 1
ATOM 1479 N N . TRP B 1 82 ? -6.391 10.555 -5.762 1 94.44 82 TRP B N 1
ATOM 1480 C CA . TRP B 1 82 ? -5.867 11.852 -5.332 1 94.44 82 TRP B CA 1
ATOM 1481 C C . TRP B 1 82 ? -6.996 12.844 -5.094 1 94.44 82 TRP B C 1
ATOM 1483 O O . TRP B 1 82 ? -6.992 13.57 -4.098 1 94.44 82 TRP B O 1
ATOM 1493 N N . ARG B 1 83 ? -7.934 12.883 -5.941 1 94.56 83 ARG B N 1
ATOM 1494 C CA . ARG B 1 83 ? -9.07 13.789 -5.789 1 94.56 83 ARG B CA 1
ATOM 1495 C C . ARG B 1 83 ? -9.82 13.508 -4.488 1 94.56 83 ARG B C 1
ATOM 1497 O O . ARG B 1 83 ? -10.258 14.43 -3.803 1 94.56 83 ARG B O 1
ATOM 1504 N N . THR B 1 84 ? -10.008 12.273 -4.227 1 95.88 84 THR B N 1
ATOM 1505 C CA . THR B 1 84 ? -10.656 11.883 -2.977 1 95.88 84 THR B CA 1
ATOM 1506 C C . THR B 1 84 ? -9.875 12.406 -1.776 1 95.88 84 THR B C 1
ATOM 1508 O O . THR B 1 84 ? -10.453 12.969 -0.844 1 95.88 84 THR B O 1
ATOM 1511 N N . ILE B 1 85 ? -8.562 12.266 -1.82 1 97.38 85 ILE B N 1
ATOM 1512 C CA . ILE B 1 85 ? -7.695 12.742 -0.747 1 97.38 85 ILE B CA 1
ATOM 1513 C C . ILE B 1 85 ? -7.812 14.258 -0.618 1 97.38 85 ILE B C 1
ATOM 1515 O O . ILE B 1 85 ? -7.992 14.781 0.484 1 97.38 85 ILE B O 1
ATOM 1519 N N . GLU B 1 86 ? -7.75 14.914 -1.717 1 97.5 86 GLU B N 1
ATOM 1520 C CA . GLU B 1 86 ? -7.82 16.375 -1.731 1 97.5 86 GLU B CA 1
ATOM 1521 C C . GLU B 1 86 ? -9.156 16.859 -1.178 1 97.5 86 GLU B C 1
ATOM 1523 O O . GLU B 1 86 ? -9.195 17.797 -0.373 1 97.5 86 GLU B O 1
ATOM 1528 N N . ARG B 1 87 ? -10.172 16.281 -1.662 1 96.62 87 ARG B N 1
ATOM 1529 C CA . ARG B 1 87 ? -11.508 16.688 -1.241 1 96.62 87 ARG B CA 1
ATOM 1530 C C . ARG B 1 87 ? -11.695 16.469 0.257 1 96.62 87 ARG B C 1
ATOM 1532 O O . ARG B 1 87 ? -12.18 17.359 0.958 1 96.62 87 ARG B O 1
ATOM 1539 N N . THR B 1 88 ? -11.383 15.32 0.716 1 97.5 88 THR B N 1
ATOM 1540 C CA . THR B 1 88 ? -11.523 15.008 2.135 1 97.5 88 THR B CA 1
ATOM 1541 C C . THR B 1 88 ? -10.695 15.977 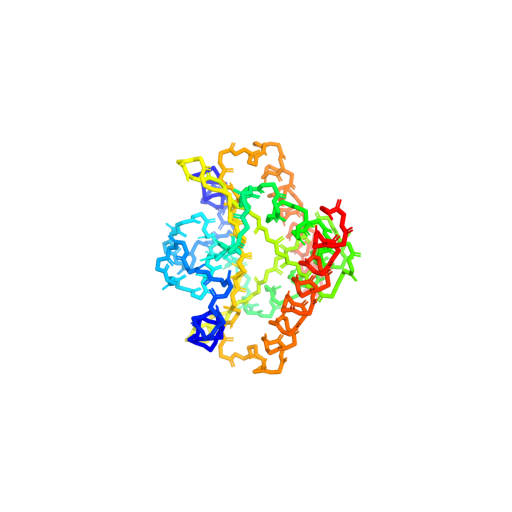2.98 1 97.5 88 THR B C 1
ATOM 1543 O O . THR B 1 88 ? -11.164 16.469 4.012 1 97.5 88 THR B O 1
ATOM 1546 N N . THR B 1 89 ? -9.484 16.25 2.514 1 98 89 THR B N 1
ATOM 1547 C CA . THR B 1 89 ? -8.609 17.188 3.209 1 98 89 THR B CA 1
ATOM 1548 C C . THR B 1 89 ? -9.258 18.562 3.289 1 98 89 THR B C 1
ATOM 1550 O O . THR B 1 89 ? -9.258 19.188 4.348 1 98 89 THR B O 1
ATOM 1553 N N . SER B 1 90 ? -9.836 19.031 2.18 1 98 90 SER B N 1
ATOM 1554 C CA . SER B 1 90 ? -10.484 20.328 2.135 1 98 90 SER B CA 1
ATOM 1555 C C . SER B 1 90 ? -11.641 20.406 3.131 1 98 90 SER B C 1
ATOM 1557 O O . SER B 1 90 ? -11.773 21.391 3.852 1 98 90 SER B O 1
ATOM 1559 N N . VAL B 1 91 ? -12.43 19.391 3.16 1 97.19 91 VAL B N 1
ATOM 1560 C CA . VAL B 1 91 ? -13.578 19.344 4.066 1 97.19 91 VAL B CA 1
ATOM 1561 C C . VAL B 1 91 ? -13.094 19.391 5.512 1 97.19 91 VAL B C 1
ATOM 1563 O O . VAL B 1 91 ? -13.633 20.141 6.328 1 97.19 91 VAL B O 1
ATOM 1566 N N . MET B 1 92 ? -12.07 18.641 5.793 1 97.12 92 MET B N 1
ATOM 1567 C CA . MET B 1 92 ? -11.562 18.562 7.16 1 97.12 92 MET B CA 1
ATOM 1568 C C . MET B 1 92 ? -10.93 19.875 7.594 1 97.12 92 MET B C 1
ATOM 1570 O O . MET B 1 92 ? -11.047 20.281 8.75 1 97.12 92 MET B O 1
ATOM 1574 N N . LEU B 1 93 ? -10.258 20.516 6.684 1 96.81 93 LEU B N 1
ATOM 1575 C CA . LEU B 1 93 ? -9.656 21.797 7.004 1 96.81 93 LEU B CA 1
ATOM 1576 C C . LEU B 1 93 ? -10.734 22.844 7.27 1 96.81 93 LEU B C 1
ATOM 1578 O O . LEU B 1 93 ? -10.586 23.688 8.164 1 96.81 93 LEU B O 1
ATOM 1582 N N . ALA B 1 94 ? -11.812 22.812 6.484 1 95.94 94 ALA B N 1
ATOM 1583 C CA . ALA B 1 94 ? -12.922 23.734 6.695 1 95.94 94 ALA B CA 1
ATOM 1584 C C . ALA B 1 94 ? -13.586 23.5 8.047 1 95.94 94 ALA B C 1
ATOM 1586 O O . ALA B 1 94 ? -13.992 24.453 8.719 1 95.94 94 ALA B O 1
ATOM 1587 N N . GLU B 1 95 ? -13.695 22.203 8.406 1 94.25 95 GLU B N 1
ATOM 1588 C CA . GLU B 1 95 ? -14.266 21.859 9.703 1 94.25 95 GLU B CA 1
ATOM 1589 C C . GLU B 1 95 ? -13.414 22.406 10.844 1 94.25 95 GLU B C 1
ATOM 1591 O O . GLU B 1 95 ?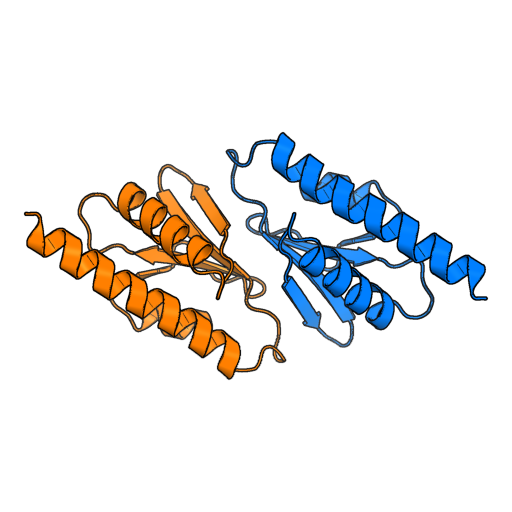 -13.945 22.797 11.891 1 94.25 95 GLU B O 1
ATOM 1596 N N . GLU B 1 96 ? -12.125 22.359 10.734 1 89.94 96 GLU B N 1
ATOM 1597 C CA . GLU B 1 96 ? -11.219 22.844 11.766 1 89.94 96 GLU B CA 1
ATOM 1598 C C . GLU B 1 96 ? -11.297 24.359 11.898 1 89.94 96 GLU B C 1
ATOM 1600 O O . GLU B 1 96 ? -11.156 24.906 12.992 1 89.94 96 GLU B O 1
ATOM 1605 N N . GLN B 1 97 ? -11.469 25.047 10.82 1 85.12 97 GLN B N 1
ATOM 1606 C CA . GLN B 1 97 ? -11.578 26.5 10.844 1 85.12 97 GLN B CA 1
ATOM 1607 C C . GLN B 1 97 ? -12.883 26.938 11.5 1 85.12 97 GLN B C 1
ATOM 1609 O O . GLN B 1 97 ? -12.93 27.969 12.18 1 85.12 97 GLN B O 1
ATOM 1614 N N . ARG B 1 98 ? -13.859 26.172 11.344 1 85.44 98 ARG B N 1
ATOM 1615 C CA . ARG B 1 98 ? -15.148 26.5 11.945 1 85.44 98 ARG B CA 1
ATOM 1616 C C . ARG B 1 98 ? -15.133 26.234 13.445 1 85.44 98 ARG B C 1
ATOM 1618 O O . ARG B 1 98 ? -15.852 26.891 14.203 1 85.44 98 ARG B O 1
ATOM 1625 N N . ALA B 1 99 ? -14.398 25.312 13.914 1 79.06 99 ALA B N 1
ATOM 1626 C CA . ALA B 1 99 ? -14.336 24.938 15.328 1 79.06 99 ALA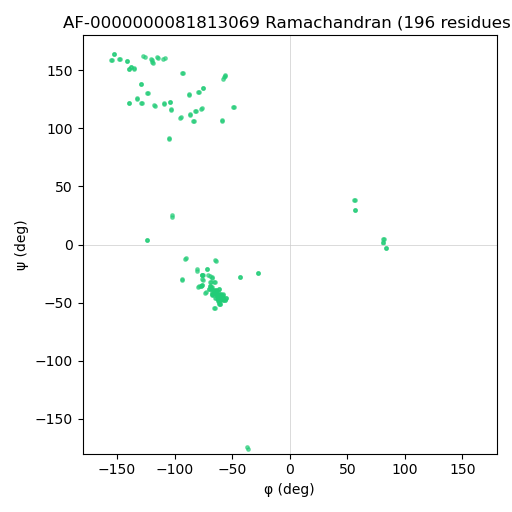 B CA 1
ATOM 1627 C C . ALA B 1 99 ? -13.438 25.891 16.109 1 79.06 99 ALA B C 1
ATOM 1629 O O . ALA B 1 99 ? -13.578 26.031 17.328 1 79.06 99 ALA B O 1
ATOM 1630 N N . GLU B 1 100 ? -12.539 26.578 15.562 1 66.56 100 GLU B N 1
ATOM 1631 C CA . GLU B 1 100 ? -11.742 27.609 16.234 1 66.56 100 GLU B CA 1
ATOM 1632 C C . GLU B 1 100 ? -12.531 28.906 16.391 1 66.56 100 GLU B C 1
ATOM 1634 O O . GLU B 1 100 ? -13.383 29.234 15.547 1 66.56 100 GLU B O 1
#

Foldseek 3Di:
DVLQVLQVVDPQKDFPDDQDQQKTKMFGDPDDDGQVLRVVLQVVLVVVPLDHWDWDDDPNDIIIIDRDDPPPPPPVSSVVSSVSSVVSSVVVVVVVVVVD/DVLQVLQVVDPQKDFPDDQDQQKTKMFGDPDDDGQVLRVVLQVVLVVVPLDHWDWDDDPNDIIIIDRDDPPPPPPVSSVVSSVSSVVSSVVVVVVVVVVD

Sequence (200 aa):
QQFEALVRKDPRFELVCPTVLGLVCFRVKVVRDENAFNKRLLQRLNKDGDIHLVASEARGVYFLRVAVCSRFTESEDMEFAWRTIERTTSVMLAEEQRAEQQFEALVRKDPRFELVCPTVLGLVCFRVKVVRDENAFNKRLLQRLNKDGDIHLVASEARGVYFLRVAVCSRFTESEDMEFAWRTIERTTSVMLAEEQRAE